Protein AF-A0A818K3Q4-F1 (afdb_monomer_lite)

Foldseek 3Di:
DDPLVVVLVVLLVPLVVVLVVVCVPPLVDDLVVSLVVLVVSLVVSLVVLVVSCVVCVVPDPVCDPVNSVVSNVVSVVSSVVSSVVSVVSNVVVVVVVVVVVVVVVVVVVVVVVVVVVLVVVCVQDAPVQVCCVVVPDDDPDPPDWDKDKAAKKKKKKKFKADPDPVLVVVLVVLVVVVVVCCVPDPLNSQWDWDDDPDSRMIMIMGHPVPHLVRNVSVVVSVLVSLVVCVVSPIWMEMEIDIGMWMWTFPDVPPRTDIDIDDPVVVVRVVVRVVTDTQWYKYWPVNCVSPVVWFDKDWQAWEADDPGPDDHIITMIITQGTPPDHGSGDDDPDDDHDHDDDDDDPPPPVVVVVVVPD

Sequence (357 aa):
QSLFHRQYHEYLVLTPIYPLYFCTLFRQCSWLIKTFFIIICSILQLYILEYIWLTTNTYFSSINSLHHYTTSTLIIFHNFLLIILSYIHEWLEKIDFIWFKQIDNERLIIIRQRNQLIKQTSFILPLRVINYYLNGNSNLSLTQHYHYKYDQMGLLYIRFNLIHNKDEYSLINFINNIEYLLKNSDKYNNIVMHKKSTIKEIIFSIDLSNSLKSIQELIEFLFQIDEHIKSLQVNLTACLHIGCINEILIHFEKYPKIDMWSEHISFIQLLMSKIQINHCLVTSSVYHLLNDLYLFRIAGSIINTPMNIENNTNIYFLLGRLIGDNIFQVRKYFCLFKINFHNEYNSLILYSCLCLN

Radius of gyration: 41.83 Å; chains: 1; bounding box: 71×48×120 Å

Secondary structure (DSSP, 8-state):
--HHHHHHHHHHHHTTHHHHHHHHH-TTS-HHHHHHHHHHHHHHHHHHHHHHHHHHTTT-TTS-HHHHHHHHHHHHHHHHHHHHHHHHHHHHHHHHHHHHHHHHHHHHHHHHHHHHHHHHHHTTS-HHHHHHHHS--S---TTS--EEEEEEEEEEEEEEEESSGGGHHHHHHHHHHHHHHHHH-TTTTTPEEEE-SSTTEEEEEEE-TT-THHHHHHHHHHHHHHHHHHTTTEEEEEEEEEEEEEEEEE-TTT--EEEEE-HHHHHHHHHHTTPPTT-EEEEHHHHHHHTTTEEEEEEEEEE--SSSS-SSEEEEEEEEESSS-BSS---S----EEEE-SS--TTHHHHHHTT--

pLDDT: mean 77.15, std 16.3, range [25.84, 97.06]

Structure (mmCIF, N/CA/C/O backbone):
data_AF-A0A818K3Q4-F1
#
_entry.id   AF-A0A818K3Q4-F1
#
loop_
_atom_site.group_PDB
_atom_site.id
_atom_site.type_symbol
_atom_site.label_atom_id
_atom_site.label_alt_id
_atom_site.label_comp_id
_atom_site.label_asym_id
_atom_site.label_entity_id
_atom_site.label_seq_id
_atom_site.pdbx_PDB_ins_code
_atom_site.Cartn_x
_atom_site.Cartn_y
_atom_site.Cartn_z
_atom_site.occupancy
_atom_site.B_iso_or_equiv
_atom_site.auth_seq_id
_atom_site.auth_comp_id
_atom_site.auth_asym_id
_atom_site.auth_atom_id
_atom_site.pdbx_PDB_model_num
ATOM 1 N N . GLN A 1 1 ? 19.424 1.134 -82.826 1.00 51.06 1 GLN A N 1
ATOM 2 C CA . GLN A 1 1 ? 20.043 1.578 -81.559 1.00 51.06 1 GLN A CA 1
ATOM 3 C C . GLN A 1 1 ? 20.831 0.402 -81.013 1.00 51.06 1 GLN A C 1
ATOM 5 O O . GLN A 1 1 ? 20.244 -0.629 -80.718 1.00 51.06 1 GLN A O 1
ATOM 10 N N . SER A 1 2 ? 22.156 0.490 -81.051 1.00 46.97 2 SER A N 1
ATOM 11 C CA . SER A 1 2 ? 23.077 -0.618 -80.774 1.00 46.97 2 SER A CA 1
ATOM 12 C C . SER A 1 2 ? 23.020 -1.048 -79.306 1.00 46.97 2 SER A C 1
ATOM 14 O O . SER A 1 2 ? 22.917 -0.210 -78.411 1.00 46.97 2 SER A O 1
ATOM 16 N N . LEU A 1 3 ? 23.118 -2.361 -79.077 1.00 55.06 3 LEU A N 1
ATOM 17 C CA . LEU A 1 3 ? 23.088 -3.035 -77.769 1.00 55.06 3 LEU A CA 1
ATOM 18 C C . LEU A 1 3 ? 23.996 -2.357 -76.717 1.00 55.06 3 LEU A C 1
ATOM 20 O O . LEU A 1 3 ? 23.616 -2.228 -75.557 1.00 55.06 3 LEU A O 1
ATOM 24 N N . PHE A 1 4 ? 25.137 -1.822 -77.158 1.00 53.56 4 PHE A N 1
ATOM 25 C CA . PHE A 1 4 ? 26.112 -1.094 -76.340 1.00 53.56 4 PHE A CA 1
ATOM 26 C C . PHE A 1 4 ? 25.598 0.230 -75.742 1.00 53.56 4 PHE A C 1
ATOM 28 O O . PHE A 1 4 ? 25.956 0.572 -74.618 1.00 53.56 4 PHE A O 1
ATOM 35 N N . HIS A 1 5 ? 24.718 0.961 -76.435 1.00 55.56 5 HIS A N 1
ATOM 36 C CA . HIS A 1 5 ? 24.176 2.230 -75.925 1.00 55.56 5 HIS A CA 1
ATOM 37 C C . HIS A 1 5 ? 23.159 2.000 -74.794 1.00 55.56 5 HIS A C 1
ATOM 39 O O . HIS A 1 5 ? 23.023 2.829 -73.894 1.00 55.56 5 HIS A O 1
ATOM 45 N N . ARG A 1 6 ? 22.458 0.857 -74.825 1.00 58.50 6 ARG A N 1
ATOM 46 C CA . ARG A 1 6 ? 21.518 0.441 -73.776 1.00 58.50 6 ARG A CA 1
ATOM 47 C C . ARG A 1 6 ? 22.268 0.001 -72.516 1.00 58.50 6 ARG A C 1
ATOM 49 O O . ARG A 1 6 ? 21.933 0.454 -71.427 1.00 58.50 6 ARG A O 1
ATOM 56 N N . GLN A 1 7 ? 23.347 -0.764 -72.692 1.00 64.25 7 GLN A N 1
ATOM 57 C CA . GLN A 1 7 ? 24.222 -1.205 -71.602 1.00 64.25 7 GLN A CA 1
ATOM 58 C C . GLN A 1 7 ? 24.861 -0.020 -70.860 1.00 64.25 7 GLN A C 1
ATOM 60 O O . GLN A 1 7 ? 24.834 0.003 -69.636 1.00 64.25 7 GLN A O 1
ATOM 65 N N . TYR A 1 8 ? 25.351 1.009 -71.565 1.00 64.44 8 TYR A N 1
ATOM 66 C CA . TYR A 1 8 ? 25.927 2.207 -70.931 1.00 64.44 8 TYR A CA 1
ATOM 67 C C . TYR A 1 8 ? 24.949 2.916 -69.974 1.00 64.44 8 TYR A C 1
ATOM 69 O O . TYR A 1 8 ? 25.306 3.254 -68.845 1.00 64.44 8 TYR A O 1
ATOM 77 N N . HIS A 1 9 ? 23.693 3.100 -70.394 1.00 65.69 9 HIS A N 1
ATOM 78 C CA . HIS A 1 9 ? 22.666 3.713 -69.547 1.00 65.69 9 HIS A CA 1
ATOM 79 C C . HIS A 1 9 ? 22.227 2.805 -68.393 1.00 65.69 9 HIS A C 1
ATOM 81 O O . HIS A 1 9 ? 22.029 3.295 -67.284 1.00 65.69 9 HIS A O 1
ATOM 87 N N . GLU A 1 10 ? 22.115 1.495 -68.622 1.00 66.38 10 GLU A N 1
ATOM 88 C CA . GLU A 1 10 ? 21.802 0.527 -67.565 1.00 66.38 10 GLU A CA 1
ATOM 89 C C . GLU A 1 10 ? 22.896 0.503 -66.486 1.00 66.38 10 GLU A C 1
ATOM 91 O O . GLU A 1 10 ? 22.574 0.524 -65.298 1.00 66.38 10 GLU A O 1
ATOM 96 N N . TYR A 1 11 ? 24.177 0.577 -66.864 1.00 66.12 11 TYR A N 1
ATOM 97 C CA . TYR A 1 11 ? 25.285 0.684 -65.909 1.00 66.12 11 TYR A CA 1
ATOM 98 C C . TYR A 1 11 ? 25.266 1.999 -65.126 1.00 66.12 11 TYR A C 1
ATOM 100 O O . TYR A 1 11 ? 25.450 1.974 -63.909 1.00 66.12 11 TYR A O 1
ATOM 108 N N . LEU A 1 12 ? 24.991 3.136 -65.773 1.00 63.72 12 LEU A N 1
ATOM 109 C CA . LEU A 1 12 ? 24.868 4.429 -65.084 1.00 63.72 12 LEU A CA 1
ATOM 110 C C . LEU A 1 12 ? 23.743 4.442 -64.038 1.00 63.72 12 LEU A C 1
ATOM 112 O O . LEU A 1 12 ? 23.879 5.103 -63.013 1.00 63.72 12 LEU A O 1
ATOM 116 N N . VAL A 1 13 ? 22.654 3.706 -64.275 1.00 66.75 13 VAL A N 1
ATOM 117 C CA . VAL A 1 13 ? 21.511 3.637 -63.352 1.00 66.75 13 VAL A CA 1
ATOM 118 C C . VAL A 1 13 ? 21.713 2.581 -62.260 1.00 66.75 13 VAL A C 1
ATOM 120 O O . VAL A 1 13 ? 21.402 2.847 -61.104 1.00 66.75 13 VAL A O 1
ATOM 123 N N . LEU A 1 14 ? 22.251 1.399 -62.581 1.00 68.31 14 LEU A N 1
ATOM 124 C CA . LEU A 1 14 ? 22.391 0.289 -61.625 1.00 68.31 14 LEU A CA 1
ATOM 125 C C . LEU A 1 14 ? 23.555 0.469 -60.645 1.00 68.31 14 LEU A C 1
ATOM 127 O O . LEU A 1 14 ? 23.454 0.067 -59.487 1.00 68.31 14 LEU A O 1
ATOM 131 N N . THR A 1 15 ? 24.657 1.079 -61.081 1.00 69.44 15 THR A N 1
ATOM 132 C CA . THR A 1 15 ? 25.858 1.241 -60.245 1.00 69.44 15 THR A CA 1
ATOM 133 C C . THR A 1 15 ? 25.657 2.093 -58.979 1.00 69.44 15 THR A C 1
ATOM 135 O O . THR A 1 15 ? 26.128 1.651 -57.932 1.00 69.44 15 THR A O 1
ATOM 138 N N . PRO A 1 16 ? 24.926 3.229 -58.977 1.00 69.88 16 PRO A N 1
ATOM 139 C CA . PRO A 1 16 ? 24.664 3.986 -57.746 1.00 69.88 16 PRO A CA 1
ATOM 140 C C . PRO A 1 16 ? 23.624 3.332 -56.817 1.00 69.88 16 PRO A C 1
ATOM 142 O O . PRO A 1 16 ? 23.563 3.671 -55.636 1.00 69.88 16 PRO A O 1
ATOM 145 N N . ILE A 1 17 ? 22.822 2.371 -57.295 1.00 76.06 17 ILE A N 1
ATOM 146 C CA . ILE A 1 17 ? 21.780 1.718 -56.479 1.00 76.06 17 ILE A CA 1
ATOM 147 C C . ILE A 1 17 ? 22.393 0.800 -55.413 1.00 76.06 17 ILE A C 1
ATOM 149 O O . ILE A 1 17 ? 21.885 0.738 -54.297 1.00 76.06 17 ILE A O 1
ATOM 153 N N . TYR A 1 18 ? 23.507 0.125 -55.707 1.00 75.50 18 TYR A N 1
ATOM 154 C CA . TYR A 1 18 ? 24.184 -0.760 -54.752 1.00 75.50 18 TYR A CA 1
ATOM 155 C C . TYR A 1 18 ? 24.717 -0.053 -53.488 1.00 75.50 18 TYR A C 1
ATOM 157 O O . TYR A 1 18 ? 24.397 -0.518 -52.387 1.00 75.50 18 TYR A O 1
ATOM 165 N N . PRO A 1 19 ? 25.477 1.061 -53.572 1.00 74.31 19 PRO A N 1
ATOM 166 C CA . PRO A 1 19 ? 25.921 1.785 -52.379 1.00 74.31 19 PRO A CA 1
ATOM 167 C C . PRO A 1 19 ? 24.747 2.408 -51.612 1.00 74.31 19 PRO A C 1
ATOM 169 O O . PRO A 1 19 ? 24.756 2.393 -50.381 1.00 74.31 19 PRO A O 1
ATOM 172 N N . LEU A 1 20 ? 23.704 2.874 -52.309 1.00 77.81 20 LEU A N 1
ATOM 173 C CA . LEU A 1 20 ? 22.458 3.329 -51.683 1.00 77.81 20 LEU A CA 1
ATOM 174 C C . LEU A 1 20 ? 21.786 2.205 -50.883 1.00 77.81 20 LEU A C 1
ATOM 176 O O . LEU A 1 20 ? 21.478 2.381 -49.704 1.00 77.81 20 LEU A O 1
ATOM 180 N N . TYR A 1 21 ? 21.611 1.033 -51.494 1.00 81.31 21 TYR A N 1
ATOM 181 C CA . TYR A 1 21 ? 20.978 -0.123 -50.866 1.00 81.31 21 TYR A CA 1
ATOM 182 C C . TYR A 1 21 ? 21.739 -0.566 -49.611 1.00 81.31 21 TYR A C 1
ATOM 184 O O . TYR A 1 21 ? 21.142 -0.721 -48.544 1.00 81.31 21 TYR A O 1
ATOM 192 N N . PHE A 1 22 ? 23.070 -0.651 -49.698 1.00 79.44 22 PHE A N 1
ATOM 193 C CA . PHE A 1 22 ? 23.925 -0.964 -48.554 1.00 79.44 22 PHE A CA 1
ATOM 194 C C . PHE A 1 22 ? 23.768 0.053 -47.412 1.00 79.44 22 PHE A C 1
ATOM 196 O O . PHE A 1 22 ? 23.578 -0.336 -46.259 1.00 79.44 22 PHE A O 1
ATOM 203 N N . CYS A 1 23 ? 23.768 1.354 -47.723 1.00 76.81 23 CYS A N 1
ATOM 204 C CA . CYS A 1 23 ? 23.592 2.406 -46.720 1.00 76.81 23 CYS A CA 1
ATOM 205 C C . CYS A 1 23 ? 22.206 2.374 -46.057 1.00 76.81 23 CYS A C 1
ATOM 207 O O . CYS A 1 23 ? 22.093 2.692 -44.873 1.00 76.81 23 CYS A O 1
ATOM 209 N N . THR A 1 24 ? 21.162 1.983 -46.795 1.00 76.19 24 THR A N 1
ATOM 210 C CA . THR A 1 24 ? 19.793 1.903 -46.259 1.00 76.19 24 THR A CA 1
ATOM 211 C C . THR A 1 24 ? 19.538 0.676 -45.392 1.00 76.19 24 THR A C 1
ATOM 213 O O . THR A 1 24 ? 18.817 0.798 -44.404 1.00 76.19 24 THR A O 1
ATOM 216 N N . LEU A 1 25 ? 20.115 -0.482 -45.728 1.00 79.38 25 LEU A N 1
ATOM 217 C CA . LEU A 1 25 ? 19.928 -1.713 -44.959 1.00 79.38 25 LEU A CA 1
ATOM 218 C C . LEU A 1 25 ? 20.779 -1.738 -43.690 1.00 79.38 25 LEU A C 1
ATOM 220 O O . LEU A 1 25 ? 20.298 -2.108 -42.623 1.00 79.38 25 LEU A O 1
ATOM 224 N N . PHE A 1 26 ? 22.040 -1.315 -43.783 1.00 80.44 26 PHE A N 1
ATOM 225 C CA . PHE A 1 26 ? 22.993 -1.411 -42.679 1.00 80.44 26 PHE A CA 1
ATOM 226 C C . PHE A 1 26 ? 23.077 -0.117 -41.874 1.00 80.44 26 PHE A C 1
ATOM 228 O O . PHE A 1 26 ? 24.165 0.388 -41.600 1.00 80.44 26 PHE A O 1
ATOM 235 N N . ARG A 1 27 ? 21.931 0.437 -41.466 1.00 71.62 27 ARG A N 1
ATOM 236 C CA . ARG A 1 27 ? 21.879 1.700 -40.704 1.00 71.62 27 ARG A CA 1
ATOM 237 C C . ARG A 1 27 ? 22.739 1.677 -39.440 1.00 71.62 27 ARG A C 1
ATOM 239 O O . ARG A 1 27 ? 23.516 2.599 -39.235 1.00 71.62 27 ARG A O 1
ATOM 246 N N . GLN A 1 28 ? 22.760 0.547 -38.743 1.00 76.06 28 GLN A N 1
ATOM 247 C CA . GLN A 1 28 ? 23.493 0.360 -37.489 1.00 76.06 28 GLN A CA 1
ATOM 248 C C . GLN A 1 28 ? 25.015 0.167 -37.647 1.00 76.06 28 GLN A C 1
ATOM 250 O O . GLN A 1 28 ? 25.740 0.155 -36.653 1.00 76.06 28 GLN A O 1
ATOM 255 N N . CYS A 1 29 ? 25.534 -0.014 -38.867 1.00 81.19 29 CYS A N 1
ATOM 256 C CA . CYS A 1 29 ? 26.978 -0.124 -39.074 1.00 81.19 29 CYS A CA 1
ATOM 257 C C . CYS A 1 29 ? 27.664 1.238 -38.912 1.00 81.19 29 CYS A C 1
ATOM 259 O O . CYS A 1 29 ? 27.126 2.267 -39.333 1.00 81.19 29 CYS A O 1
ATOM 261 N N . SER A 1 30 ? 28.890 1.226 -38.378 1.00 87.50 30 SER A N 1
ATOM 262 C CA . SER A 1 30 ? 29.698 2.441 -38.257 1.00 87.50 30 SER A CA 1
ATOM 263 C C . SER A 1 30 ? 29.898 3.100 -39.619 1.00 87.50 30 SER A C 1
ATOM 265 O O . SER A 1 30 ? 30.192 2.435 -40.617 1.00 87.50 30 SER A O 1
ATOM 267 N N . TRP A 1 31 ? 29.785 4.422 -39.642 1.00 86.69 31 TRP A N 1
ATOM 268 C CA . TRP A 1 31 ? 30.075 5.279 -40.777 1.00 86.69 31 TRP A CA 1
ATOM 269 C C . TRP A 1 31 ? 31.443 4.979 -41.369 1.00 86.69 31 TRP A C 1
ATOM 271 O O . TRP A 1 31 ? 31.528 4.892 -42.581 1.00 86.69 31 TRP A O 1
ATOM 281 N N . LEU A 1 32 ? 32.479 4.708 -40.564 1.00 87.94 32 LEU A N 1
ATOM 282 C CA . LEU A 1 32 ? 33.810 4.370 -41.088 1.00 87.94 32 LEU A CA 1
ATOM 283 C C . LEU A 1 32 ? 33.776 3.151 -42.020 1.00 87.94 32 LEU A C 1
ATOM 285 O O . LEU A 1 32 ? 34.371 3.159 -43.090 1.00 87.94 32 LEU A O 1
ATOM 289 N N . ILE A 1 33 ? 33.037 2.105 -41.651 1.00 88.19 33 ILE A N 1
ATOM 290 C CA . ILE A 1 33 ? 32.904 0.906 -42.489 1.00 88.19 33 ILE A CA 1
ATOM 291 C C . ILE A 1 33 ? 32.113 1.244 -43.759 1.00 88.19 33 ILE A C 1
ATOM 293 O O . ILE A 1 33 ? 32.478 0.816 -44.855 1.00 88.19 33 ILE A O 1
ATOM 297 N N . LYS A 1 34 ? 31.057 2.058 -43.628 1.00 87.50 34 LYS A N 1
ATOM 298 C CA . LYS A 1 34 ? 30.261 2.525 -44.770 1.00 87.50 34 LYS A CA 1
ATOM 299 C C . LYS A 1 34 ? 31.075 3.398 -45.717 1.00 87.50 34 LYS A C 1
ATOM 301 O O . LYS A 1 34 ? 30.958 3.219 -46.921 1.00 87.50 34 LYS A O 1
ATOM 306 N N . THR A 1 35 ? 31.917 4.300 -45.218 1.00 88.00 35 THR A N 1
ATOM 307 C CA . THR A 1 35 ? 32.755 5.156 -46.062 1.00 88.00 35 THR A CA 1
ATOM 308 C C . THR A 1 35 ? 33.790 4.345 -46.804 1.00 88.00 35 THR A C 1
ATOM 310 O O . THR A 1 35 ? 33.909 4.528 -48.010 1.00 88.00 35 THR A O 1
ATOM 313 N N . PHE A 1 36 ? 34.473 3.402 -46.145 1.00 89.44 36 PHE A N 1
ATOM 314 C CA . PHE A 1 36 ? 35.388 2.494 -46.835 1.00 89.44 36 PHE A CA 1
ATOM 315 C C . PHE A 1 36 ? 34.674 1.727 -47.953 1.00 89.44 36 PHE A C 1
ATOM 317 O O . PHE A 1 36 ? 35.178 1.672 -49.072 1.00 89.44 36 PHE A O 1
ATOM 324 N N . PHE A 1 37 ? 33.472 1.209 -47.694 1.00 88.06 37 PHE A N 1
ATOM 325 C CA . PHE A 1 37 ? 32.682 0.517 -48.710 1.00 88.06 37 PHE A CA 1
ATOM 326 C C . PHE A 1 37 ? 32.252 1.435 -49.868 1.00 88.06 37 PHE A C 1
ATOM 328 O O . PHE A 1 37 ? 32.414 1.064 -51.031 1.00 88.06 37 PHE A O 1
ATOM 335 N N . ILE A 1 38 ? 31.755 2.642 -49.574 1.00 87.81 38 ILE A N 1
ATOM 336 C CA . ILE A 1 38 ? 31.358 3.636 -50.586 1.00 87.81 38 ILE A CA 1
ATOM 337 C C . ILE A 1 38 ? 32.567 4.051 -51.433 1.00 87.81 38 ILE A C 1
ATOM 339 O O . ILE A 1 38 ? 32.435 4.172 -52.645 1.00 87.81 38 ILE A O 1
ATOM 343 N N . ILE A 1 39 ? 33.745 4.229 -50.825 1.00 87.75 39 ILE A N 1
ATOM 344 C CA . ILE A 1 39 ? 34.987 4.575 -51.529 1.00 87.75 39 ILE A CA 1
ATOM 345 C C . ILE A 1 39 ? 35.427 3.431 -52.450 1.00 87.75 39 ILE A C 1
ATOM 347 O O . ILE A 1 39 ? 35.776 3.671 -53.600 1.00 87.75 39 ILE A O 1
ATOM 351 N N . ILE A 1 40 ? 35.374 2.177 -51.993 1.00 88.88 40 ILE A N 1
ATOM 352 C CA . ILE A 1 40 ? 35.696 1.021 -52.846 1.00 88.88 40 ILE A CA 1
ATOM 353 C C . ILE A 1 40 ? 34.718 0.941 -54.028 1.00 88.88 40 ILE A C 1
ATOM 355 O O . ILE A 1 40 ? 35.141 0.765 -55.171 1.00 88.88 40 ILE A O 1
ATOM 359 N N . CYS A 1 41 ? 33.419 1.122 -53.773 1.00 85.38 41 CYS A N 1
ATOM 360 C CA . CYS A 1 41 ? 32.398 1.120 -54.819 1.00 85.38 41 CYS A CA 1
ATOM 361 C C . CYS A 1 41 ? 32.576 2.281 -55.804 1.00 85.38 41 CYS A C 1
ATOM 363 O O . CYS A 1 41 ? 32.417 2.077 -57.005 1.00 85.38 41 CYS A O 1
ATOM 365 N N . SER A 1 42 ? 32.931 3.477 -55.327 1.00 85.12 42 SER A N 1
ATOM 366 C CA . SER A 1 42 ? 33.132 4.650 -56.181 1.00 85.12 42 SER A CA 1
ATOM 367 C C . SER A 1 42 ? 34.364 4.500 -57.068 1.00 85.12 42 SER A C 1
ATOM 369 O O . SER A 1 42 ? 34.295 4.809 -58.255 1.00 85.12 42 SER A O 1
ATOM 371 N N . ILE A 1 43 ? 35.458 3.950 -56.533 1.00 86.81 43 ILE A N 1
ATOM 372 C CA . ILE A 1 43 ? 36.666 3.628 -57.299 1.00 86.81 43 ILE A CA 1
ATOM 373 C C . ILE A 1 43 ? 36.337 2.609 -58.397 1.00 86.81 43 ILE A C 1
ATOM 375 O O . ILE A 1 43 ? 36.661 2.836 -59.560 1.00 86.81 43 ILE A O 1
ATOM 379 N N . LEU A 1 44 ? 35.637 1.519 -58.060 1.00 86.31 44 LEU A N 1
ATOM 380 C CA . LEU A 1 44 ? 35.204 0.521 -59.045 1.00 86.31 44 LEU A CA 1
ATOM 381 C C . LEU A 1 44 ? 34.280 1.127 -60.110 1.00 86.31 44 LEU A C 1
ATOM 383 O O . LEU A 1 44 ? 34.449 0.852 -61.295 1.00 86.31 44 LEU A O 1
ATOM 387 N N . GLN A 1 45 ? 33.331 1.974 -59.708 1.00 83.94 45 GLN A N 1
ATOM 388 C CA . GLN A 1 45 ? 32.400 2.638 -60.619 1.00 83.94 45 GLN A CA 1
ATOM 389 C C . GLN A 1 45 ? 33.126 3.572 -61.595 1.00 83.94 45 GLN A C 1
ATOM 391 O O . GLN A 1 45 ? 32.810 3.562 -62.783 1.00 83.94 45 GLN A O 1
ATOM 396 N N . LEU A 1 46 ? 34.114 4.337 -61.122 1.00 84.06 46 LEU A N 1
ATOM 397 C CA . LEU A 1 46 ? 34.932 5.209 -61.966 1.00 84.06 46 LEU A CA 1
ATOM 398 C C . LEU A 1 46 ? 35.814 4.403 -62.932 1.00 84.06 46 LEU A C 1
ATOM 400 O O . LEU A 1 46 ? 35.847 4.733 -64.115 1.00 84.06 46 LEU A O 1
ATOM 404 N N . TYR A 1 47 ? 36.448 3.314 -62.479 1.00 84.31 47 TYR A N 1
ATOM 405 C CA . TYR A 1 47 ? 37.238 2.439 -63.356 1.00 84.31 47 TYR A CA 1
ATOM 406 C C . TYR A 1 47 ? 36.392 1.774 -64.446 1.00 84.31 47 TYR A C 1
ATOM 408 O O . TYR A 1 47 ? 36.810 1.701 -65.601 1.00 84.31 47 TYR A O 1
ATOM 416 N N . ILE A 1 48 ? 35.192 1.297 -64.100 1.00 81.69 48 ILE A N 1
ATOM 417 C CA . ILE A 1 48 ? 34.269 0.698 -65.070 1.00 81.69 48 ILE A CA 1
ATOM 418 C C . ILE A 1 48 ? 33.783 1.757 -66.067 1.00 81.69 48 ILE A C 1
ATOM 420 O O . ILE A 1 48 ? 33.739 1.482 -67.264 1.00 81.69 48 ILE A O 1
ATOM 424 N N . LEU A 1 49 ? 33.457 2.970 -65.603 1.00 82.00 49 LEU A N 1
ATOM 425 C CA . LEU A 1 49 ? 33.063 4.083 -66.471 1.00 82.00 49 LEU A CA 1
ATOM 426 C C . LEU A 1 49 ? 34.177 4.432 -67.471 1.00 82.00 49 LEU A C 1
ATOM 428 O O . LEU A 1 49 ? 33.903 4.543 -68.664 1.00 82.00 49 LEU A O 1
ATOM 432 N N . GLU A 1 50 ? 35.423 4.539 -67.006 1.00 81.62 50 GLU A N 1
ATOM 433 C CA . GLU A 1 50 ? 36.582 4.841 -67.851 1.00 81.62 50 GLU A CA 1
ATOM 434 C C . GLU A 1 50 ? 36.857 3.718 -68.863 1.00 81.62 50 GLU A C 1
ATOM 436 O O . GLU A 1 50 ? 37.072 3.985 -70.046 1.00 81.62 50 GLU A O 1
ATOM 441 N N . TYR A 1 51 ? 36.756 2.453 -68.443 1.00 80.56 51 TYR A N 1
ATOM 442 C CA . TYR A 1 51 ? 36.878 1.300 -69.339 1.00 80.56 51 TYR A CA 1
ATOM 443 C C . TYR A 1 51 ? 35.797 1.292 -70.431 1.00 80.56 51 TYR A C 1
ATOM 445 O O . TYR A 1 51 ? 36.089 1.085 -71.615 1.00 80.56 51 TYR A O 1
ATOM 453 N N . ILE A 1 52 ? 34.538 1.545 -70.061 1.00 76.00 52 ILE A N 1
ATOM 454 C CA . ILE A 1 52 ? 33.441 1.606 -71.031 1.00 76.00 52 ILE A CA 1
ATOM 455 C C . ILE A 1 52 ? 33.633 2.807 -71.962 1.00 76.00 52 ILE A C 1
ATOM 457 O O . ILE A 1 52 ? 33.421 2.689 -73.166 1.00 76.00 52 ILE A O 1
ATOM 461 N N . TRP A 1 53 ? 34.090 3.949 -71.452 1.00 75.00 53 TRP A N 1
ATOM 462 C CA . TRP A 1 53 ? 34.381 5.108 -72.289 1.00 75.00 53 TRP A CA 1
ATOM 463 C C . TRP A 1 53 ? 35.478 4.804 -73.313 1.00 75.00 53 TRP A C 1
ATOM 465 O O . TRP A 1 53 ? 35.257 4.999 -74.506 1.00 75.00 53 TRP A O 1
ATOM 475 N N . LEU A 1 54 ? 36.608 4.228 -72.894 1.00 74.94 54 LEU A N 1
ATOM 476 C CA . LEU A 1 54 ? 37.708 3.857 -73.794 1.00 74.94 54 LEU A CA 1
ATOM 477 C C . LEU A 1 54 ? 37.274 2.880 -74.895 1.00 74.94 54 LEU A C 1
ATOM 479 O O . LEU A 1 54 ? 37.743 2.976 -76.028 1.00 74.94 54 LEU A O 1
ATOM 483 N N . THR A 1 55 ? 36.365 1.957 -74.578 1.00 73.31 55 THR A N 1
ATOM 484 C CA . THR A 1 55 ? 35.865 0.960 -75.536 1.00 73.31 55 THR A CA 1
ATOM 485 C C . THR A 1 55 ? 34.752 1.485 -76.445 1.00 73.31 55 THR A C 1
ATOM 487 O O . THR A 1 55 ? 34.590 0.962 -77.543 1.00 73.31 55 THR A O 1
ATOM 490 N N . THR A 1 56 ? 33.997 2.510 -76.032 1.00 69.19 56 THR A N 1
ATOM 491 C CA . THR A 1 56 ? 32.833 3.033 -76.779 1.00 69.19 56 THR A CA 1
ATOM 492 C C . THR A 1 56 ? 33.095 4.347 -77.520 1.00 69.19 56 THR A C 1
ATOM 494 O O . THR A 1 56 ? 32.401 4.622 -78.501 1.00 69.19 56 THR A O 1
ATOM 497 N N . ASN A 1 57 ? 34.112 5.122 -77.124 1.00 64.56 57 ASN A N 1
ATOM 498 C CA . ASN A 1 57 ? 34.490 6.407 -77.734 1.00 64.56 57 ASN A CA 1
ATOM 499 C C . ASN A 1 57 ? 34.848 6.276 -79.229 1.00 64.56 57 ASN A C 1
ATOM 501 O O . ASN A 1 57 ? 34.641 7.193 -80.015 1.00 64.56 57 ASN A O 1
ATOM 505 N N . THR A 1 58 ? 35.322 5.106 -79.661 1.00 61.47 58 THR A N 1
ATOM 506 C CA . THR A 1 58 ? 35.617 4.816 -81.074 1.00 61.47 58 THR A CA 1
ATOM 507 C C . THR A 1 58 ? 34.374 4.508 -81.915 1.00 61.47 58 THR A C 1
ATOM 509 O O . THR A 1 58 ? 34.429 4.628 -83.137 1.00 61.47 58 THR A O 1
ATOM 512 N N . TYR A 1 59 ? 33.253 4.128 -81.291 1.00 56.16 59 TYR A N 1
ATOM 513 C CA . TYR A 1 59 ? 32.058 3.625 -81.981 1.00 56.16 59 TYR A CA 1
ATOM 514 C C . TYR A 1 59 ? 30.841 4.559 -81.901 1.00 56.16 59 TYR A C 1
ATOM 516 O O . TYR A 1 59 ? 29.906 4.391 -82.684 1.00 56.16 59 TYR A O 1
ATOM 524 N N . PHE A 1 60 ? 30.830 5.545 -80.997 1.00 59.34 60 PHE A N 1
ATOM 525 C CA . PHE A 1 60 ? 29.704 6.469 -80.827 1.00 59.34 60 PHE A CA 1
ATOM 526 C C . PHE A 1 60 ? 30.143 7.930 -80.742 1.00 59.34 60 PHE A C 1
ATOM 528 O O . PHE A 1 60 ? 30.624 8.393 -79.713 1.00 59.34 60 PHE A O 1
ATOM 535 N N . SER A 1 61 ? 29.846 8.700 -81.790 1.00 58.34 61 SER A N 1
ATOM 536 C CA . SER A 1 61 ? 30.080 10.150 -81.835 1.00 58.34 61 SER A CA 1
ATOM 537 C C . SER A 1 61 ? 29.135 10.973 -80.945 1.00 58.34 61 SER A C 1
ATOM 539 O O . SER A 1 61 ? 29.270 12.190 -80.879 1.00 58.34 61 SER A O 1
ATOM 541 N N . SER A 1 62 ? 28.141 10.347 -80.303 1.00 62.34 62 SER A N 1
ATOM 542 C CA . SER A 1 62 ? 27.183 11.014 -79.408 1.00 62.34 62 SER A CA 1
ATOM 543 C C . SER A 1 62 ? 27.707 11.189 -77.978 1.00 62.34 62 SER A C 1
ATOM 545 O O . SER A 1 62 ? 27.218 12.055 -77.254 1.00 62.34 62 SER A O 1
ATOM 547 N N . ILE A 1 63 ? 28.701 10.400 -77.556 1.00 65.88 63 ILE A N 1
ATOM 548 C CA . ILE A 1 63 ? 29.283 10.466 -76.209 1.00 65.88 63 ILE A CA 1
ATOM 549 C C . ILE A 1 63 ? 30.527 11.356 -76.263 1.00 65.88 63 ILE A C 1
ATOM 551 O O . ILE A 1 63 ? 31.659 10.890 -76.349 1.00 65.88 63 ILE A O 1
ATOM 555 N N . ASN A 1 64 ? 30.308 12.670 -76.220 1.00 68.56 64 ASN A N 1
ATOM 556 C CA . ASN A 1 64 ? 31.405 13.636 -76.157 1.00 68.56 64 ASN A CA 1
ATOM 557 C C . ASN A 1 64 ? 32.160 13.554 -74.820 1.00 68.56 64 ASN A C 1
ATOM 559 O O . ASN A 1 64 ? 31.588 13.220 -73.780 1.00 68.56 64 ASN A O 1
ATOM 563 N N . SER A 1 65 ? 33.431 13.966 -74.827 1.00 73.56 65 SER A N 1
ATOM 564 C CA . SER A 1 65 ? 34.276 14.078 -73.625 1.00 73.56 65 SER A CA 1
ATOM 565 C C . SER A 1 65 ? 33.595 14.857 -72.491 1.00 73.56 65 SER A C 1
ATOM 567 O O . SER A 1 65 ? 33.691 14.478 -71.327 1.00 73.56 65 SER A O 1
ATOM 569 N N . LEU A 1 66 ? 32.817 15.890 -72.826 1.00 79.25 66 LEU A N 1
ATOM 570 C CA . LEU A 1 66 ? 32.033 16.674 -71.870 1.00 79.25 66 LEU A CA 1
ATOM 571 C C . LEU A 1 66 ? 30.968 15.841 -71.128 1.00 79.25 66 LEU A C 1
ATOM 573 O O . LEU A 1 66 ? 30.768 16.035 -69.929 1.00 79.25 66 LEU A O 1
ATOM 577 N N . HIS A 1 67 ? 30.322 14.875 -71.788 1.00 76.50 67 HIS A N 1
ATOM 578 C CA . HIS A 1 67 ? 29.378 13.962 -71.131 1.00 76.50 67 HIS A CA 1
ATOM 579 C C . HIS A 1 67 ? 30.091 13.008 -70.169 1.00 76.50 67 HIS A C 1
ATOM 581 O O . HIS A 1 67 ? 29.621 12.799 -69.055 1.00 76.50 67 HIS A O 1
ATOM 587 N N . HIS A 1 68 ? 31.265 12.500 -70.544 1.00 78.69 68 HIS A N 1
ATOM 588 C CA . HIS A 1 68 ? 32.075 11.666 -69.657 1.00 78.69 68 HIS A CA 1
ATOM 589 C C . HIS A 1 68 ? 32.486 12.428 -68.382 1.00 78.69 68 HIS A C 1
ATOM 591 O O . HIS A 1 68 ? 32.206 11.974 -67.273 1.00 78.69 68 HIS A O 1
ATOM 597 N N . TYR A 1 69 ? 33.042 13.638 -68.518 1.00 81.38 69 TYR A N 1
ATOM 598 C CA . TYR A 1 69 ? 33.468 14.447 -67.366 1.00 81.38 69 TYR A CA 1
ATOM 599 C C . TYR A 1 69 ? 32.308 14.941 -66.483 1.00 81.38 69 TYR A C 1
ATOM 601 O O . TYR A 1 69 ? 32.447 15.048 -65.264 1.00 81.38 69 TYR A O 1
ATOM 609 N N . THR A 1 70 ? 31.134 15.216 -67.056 1.00 82.94 70 THR A N 1
ATOM 610 C CA . THR A 1 70 ? 29.948 15.571 -66.253 1.00 82.94 70 THR A CA 1
ATOM 611 C C . THR A 1 70 ? 29.403 14.362 -65.493 1.00 82.94 70 THR A C 1
ATOM 613 O O . THR A 1 70 ? 29.063 14.478 -64.319 1.00 82.94 70 THR A O 1
ATOM 616 N N . THR A 1 71 ? 29.386 13.172 -66.102 1.00 80.12 71 THR A N 1
ATOM 617 C CA . THR A 1 71 ? 28.961 11.946 -65.403 1.00 80.12 71 THR A CA 1
ATOM 618 C C . THR A 1 71 ? 29.923 11.551 -64.281 1.00 80.12 71 THR A C 1
ATOM 620 O O . THR A 1 71 ? 29.468 11.212 -63.189 1.00 80.12 71 THR A O 1
ATOM 623 N N . SER A 1 72 ? 31.239 11.673 -64.486 1.00 81.25 72 SER A N 1
ATOM 624 C CA . SER A 1 72 ? 32.227 11.364 -63.447 1.00 81.25 72 SER A CA 1
ATOM 625 C C . SER A 1 72 ? 32.163 12.342 -62.270 1.00 81.25 72 SER A C 1
ATOM 627 O O . SER A 1 72 ? 32.199 11.913 -61.116 1.00 81.25 72 SER A O 1
ATOM 629 N N . THR A 1 73 ? 31.976 13.641 -62.526 1.00 85.00 73 THR A N 1
ATOM 630 C CA . THR A 1 73 ? 31.802 14.640 -61.454 1.00 85.00 73 THR A CA 1
ATOM 631 C C . THR A 1 73 ? 30.511 14.423 -60.661 1.00 85.00 73 THR A C 1
ATOM 633 O O . THR A 1 73 ? 30.533 14.516 -59.433 1.00 85.00 73 THR A O 1
ATOM 636 N N . LEU A 1 74 ? 29.409 14.044 -61.319 1.00 85.12 74 LEU A N 1
ATOM 637 C CA . LEU A 1 74 ? 28.156 13.684 -60.642 1.00 85.12 74 LEU A CA 1
ATOM 638 C C . LEU A 1 74 ? 28.297 12.433 -59.763 1.00 85.12 74 LEU A C 1
ATOM 640 O O . LEU A 1 74 ? 27.776 12.423 -58.649 1.00 85.12 74 LEU A O 1
ATOM 644 N N . ILE A 1 75 ? 29.029 11.407 -60.215 1.00 83.62 75 ILE A N 1
ATOM 645 C CA . ILE A 1 75 ? 29.314 10.202 -59.415 1.00 83.62 75 ILE A CA 1
ATOM 646 C C . ILE A 1 75 ? 30.111 10.561 -58.153 1.00 83.62 75 ILE A C 1
ATOM 648 O O . ILE A 1 75 ? 29.784 10.100 -57.057 1.00 83.62 75 ILE A O 1
ATOM 652 N N . ILE A 1 76 ? 31.134 11.411 -58.283 1.00 85.81 76 ILE A N 1
ATOM 653 C CA . ILE A 1 76 ? 31.938 11.872 -57.142 1.00 85.81 76 ILE A CA 1
ATOM 654 C C . ILE A 1 76 ? 31.061 12.648 -56.152 1.00 85.81 76 ILE A C 1
ATOM 656 O O . ILE A 1 76 ? 31.087 12.372 -54.951 1.00 85.81 76 ILE A O 1
ATOM 660 N N . PHE A 1 77 ? 30.239 13.575 -56.649 1.00 87.94 77 PHE A N 1
ATOM 661 C CA . PHE A 1 77 ? 29.356 14.384 -55.812 1.00 87.94 77 PHE A CA 1
ATOM 662 C C . PHE A 1 77 ? 28.285 13.544 -55.096 1.00 87.94 77 PHE A C 1
ATOM 664 O O . PHE A 1 77 ? 28.044 13.734 -53.904 1.00 87.94 77 PHE A O 1
ATOM 671 N N . HIS A 1 78 ? 27.687 12.568 -55.785 1.00 86.25 78 HIS A N 1
ATOM 672 C CA . HIS A 1 78 ? 26.712 11.649 -55.196 1.00 86.25 78 HIS A CA 1
ATOM 673 C C . HIS A 1 78 ? 27.314 10.834 -54.044 1.00 86.25 78 HIS A C 1
ATOM 675 O O . HIS A 1 78 ? 26.744 10.782 -52.954 1.00 86.25 78 HIS A O 1
ATOM 681 N N . ASN A 1 79 ? 28.497 10.250 -54.249 1.00 84.62 79 ASN A N 1
ATOM 682 C CA . ASN A 1 79 ? 29.175 9.469 -53.214 1.00 84.62 79 ASN A CA 1
ATOM 683 C C . ASN A 1 79 ? 29.603 10.337 -52.021 1.00 84.62 79 ASN A C 1
ATOM 685 O O . ASN A 1 79 ? 29.494 9.903 -50.875 1.00 84.62 79 ASN A O 1
ATOM 689 N N . PHE A 1 80 ? 30.017 11.584 -52.263 1.00 88.06 80 PHE A N 1
ATOM 690 C CA . PHE A 1 80 ? 30.311 12.537 -51.194 1.00 88.06 80 PHE A CA 1
ATOM 691 C C . PHE A 1 80 ? 29.071 12.857 -50.343 1.00 88.06 80 PHE A C 1
ATOM 693 O O . PHE A 1 80 ? 29.136 12.821 -49.113 1.00 88.06 80 PHE A O 1
ATOM 700 N N . LEU A 1 81 ? 27.916 13.084 -50.977 1.00 88.38 81 LEU A N 1
ATOM 701 C CA . LEU A 1 81 ? 26.649 13.275 -50.265 1.00 88.38 81 LEU A CA 1
ATOM 702 C C . LEU A 1 81 ? 26.252 12.042 -49.442 1.00 88.38 81 LEU A C 1
ATOM 704 O O . LEU A 1 81 ? 25.794 12.195 -48.310 1.00 88.38 81 LEU A O 1
ATOM 708 N N . LEU A 1 82 ? 26.465 10.828 -49.958 1.00 86.81 82 LEU A N 1
ATOM 709 C CA . LEU A 1 82 ? 26.199 9.591 -49.211 1.00 86.81 82 LEU A CA 1
ATOM 710 C C . LEU A 1 82 ? 27.089 9.445 -47.974 1.00 86.81 82 LEU A C 1
ATOM 712 O O . LEU A 1 82 ? 26.622 9.003 -46.921 1.00 86.81 82 LEU A O 1
ATOM 716 N N . ILE A 1 83 ? 28.355 9.850 -48.069 1.00 87.62 83 ILE A N 1
ATOM 717 C CA . ILE A 1 83 ? 29.283 9.865 -46.932 1.00 87.62 83 ILE A CA 1
ATOM 718 C C . ILE A 1 83 ? 28.801 10.843 -45.852 1.00 87.62 83 ILE A C 1
ATOM 720 O O . ILE A 1 83 ? 28.808 10.497 -44.671 1.00 87.62 83 ILE A O 1
ATOM 724 N N . ILE A 1 84 ? 28.339 12.037 -46.237 1.00 88.62 84 ILE A N 1
ATOM 725 C CA . ILE A 1 84 ? 27.788 13.018 -45.290 1.00 88.62 84 ILE A CA 1
ATOM 726 C C . ILE A 1 84 ? 26.497 12.494 -44.654 1.00 88.62 84 ILE A C 1
ATOM 728 O O . ILE A 1 84 ? 26.333 12.555 -43.437 1.00 88.62 84 ILE A O 1
ATOM 732 N N . LEU A 1 85 ? 25.584 11.951 -45.458 1.00 87.31 85 LEU A N 1
ATOM 733 C CA . LEU A 1 85 ? 24.299 11.457 -44.973 1.00 87.31 85 LEU A CA 1
ATOM 734 C C . LEU A 1 85 ? 24.470 10.281 -44.004 1.00 87.31 85 LEU A C 1
ATOM 736 O O . LEU A 1 85 ? 23.818 10.241 -42.964 1.00 87.31 85 LEU A O 1
ATOM 740 N N . SER A 1 86 ? 25.382 9.353 -44.303 1.00 86.12 86 SER A N 1
ATOM 741 C CA . SER A 1 86 ? 25.691 8.227 -43.414 1.00 86.12 86 SER A CA 1
ATOM 742 C C . SER A 1 86 ? 26.338 8.669 -42.098 1.00 86.12 86 SER A C 1
ATOM 744 O O . SER A 1 86 ? 26.011 8.094 -41.060 1.00 86.12 86 SER A O 1
ATOM 746 N N . TYR A 1 87 ? 27.178 9.711 -42.117 1.00 88.44 87 TYR A N 1
ATOM 747 C CA . TYR A 1 87 ? 27.721 10.327 -40.904 1.00 88.44 87 TYR A CA 1
ATOM 748 C C . TYR A 1 87 ? 26.611 10.923 -40.033 1.00 88.44 87 TYR A C 1
ATOM 750 O O . TYR A 1 87 ? 26.492 10.580 -38.858 1.00 88.44 87 TYR A O 1
ATOM 758 N N . ILE A 1 88 ? 25.772 11.790 -40.613 1.00 89.44 88 ILE A N 1
ATOM 759 C CA . ILE A 1 88 ? 24.684 12.459 -39.885 1.00 89.44 88 ILE A CA 1
ATOM 760 C C . ILE A 1 88 ? 23.730 11.420 -39.291 1.00 89.44 88 ILE A C 1
ATOM 762 O O . ILE A 1 88 ? 23.351 11.530 -38.128 1.00 89.44 88 ILE A O 1
ATOM 766 N N . HIS A 1 89 ? 23.373 10.394 -40.065 1.00 86.25 89 HIS A N 1
ATOM 767 C CA . HIS A 1 89 ? 22.429 9.376 -39.621 1.00 86.25 89 HIS A CA 1
ATOM 768 C C . HIS A 1 89 ? 22.957 8.546 -38.444 1.00 86.25 89 HIS A C 1
ATOM 770 O O . HIS A 1 89 ? 22.226 8.364 -37.476 1.00 86.25 89 HIS A O 1
ATOM 776 N N . GLU A 1 90 ? 24.222 8.107 -38.467 1.00 87.94 90 GLU A N 1
ATOM 777 C CA . GLU A 1 90 ? 24.803 7.375 -37.328 1.00 87.94 90 GLU A CA 1
ATOM 778 C C . GLU A 1 90 ? 24.828 8.236 -36.059 1.00 87.94 90 GLU A C 1
ATOM 780 O O . GLU A 1 90 ? 24.524 7.750 -34.969 1.00 87.94 90 GLU A O 1
ATOM 785 N N . TRP A 1 91 ? 25.192 9.515 -36.176 1.00 87.50 91 TRP A N 1
ATOM 786 C CA . TRP A 1 91 ? 25.210 10.409 -35.019 1.00 87.50 91 TRP A CA 1
ATOM 787 C C . TRP A 1 91 ? 23.816 10.663 -34.458 1.00 87.50 91 TRP A C 1
ATOM 789 O O . TRP A 1 91 ? 23.665 10.662 -33.238 1.00 87.50 91 TRP A O 1
ATOM 799 N N . LEU A 1 92 ? 22.805 10.816 -35.315 1.00 90.44 92 LEU A N 1
ATOM 800 C CA . LEU A 1 92 ? 21.413 10.915 -34.878 1.00 90.44 92 LEU A CA 1
ATOM 801 C C . LEU A 1 92 ? 20.972 9.646 -34.141 1.00 90.44 92 LEU A C 1
ATOM 803 O O . LEU A 1 92 ? 20.488 9.751 -33.021 1.00 90.44 92 LEU A O 1
ATOM 807 N N . GLU A 1 93 ? 21.237 8.455 -34.687 1.00 88.00 93 GLU A N 1
ATOM 808 C CA . GLU A 1 93 ? 20.889 7.189 -34.024 1.00 88.00 93 GLU A CA 1
ATOM 809 C C . GLU A 1 93 ? 21.608 7.013 -32.675 1.00 88.00 93 GLU A C 1
ATOM 811 O O . GLU A 1 93 ? 21.016 6.534 -31.705 1.00 88.00 93 GLU A O 1
ATOM 816 N N . LYS A 1 94 ? 22.879 7.425 -32.573 1.00 90.00 94 LYS A N 1
ATOM 817 C CA . LYS A 1 94 ? 23.623 7.409 -31.302 1.00 90.00 94 LYS A CA 1
ATOM 818 C C . LYS A 1 94 ? 23.027 8.365 -30.278 1.00 90.00 94 LYS A C 1
ATOM 820 O O . LYS A 1 94 ? 22.936 8.005 -29.105 1.00 90.00 94 LYS A O 1
ATOM 825 N N . ILE A 1 95 ? 22.654 9.570 -30.705 1.00 91.88 95 ILE A N 1
ATOM 826 C CA . ILE A 1 95 ? 22.001 10.554 -29.841 1.00 91.88 95 ILE A CA 1
ATOM 827 C C . ILE A 1 95 ? 20.660 9.987 -29.372 1.00 91.88 95 ILE A C 1
ATOM 829 O O . ILE A 1 95 ? 20.452 9.904 -28.165 1.00 91.88 95 ILE A O 1
ATOM 833 N N . ASP A 1 96 ? 19.817 9.496 -30.279 1.00 93.56 96 ASP A N 1
ATOM 834 C CA . ASP A 1 96 ? 18.526 8.886 -29.946 1.00 93.56 96 ASP A CA 1
ATOM 835 C C . ASP A 1 96 ? 18.687 7.743 -28.937 1.00 93.56 96 ASP A C 1
ATOM 837 O O . ASP A 1 96 ? 17.984 7.698 -27.928 1.00 93.56 96 ASP A O 1
ATOM 841 N N . PHE A 1 97 ? 19.666 6.856 -29.137 1.00 93.12 97 PHE A N 1
ATOM 842 C CA . PHE A 1 97 ? 19.955 5.775 -28.196 1.00 93.12 97 PHE A CA 1
ATOM 843 C C . PHE A 1 97 ? 20.326 6.287 -26.797 1.00 93.12 97 PHE A C 1
ATOM 845 O O . PHE A 1 97 ? 19.831 5.765 -25.794 1.00 93.12 97 PHE A O 1
ATOM 852 N N . ILE A 1 98 ? 21.192 7.303 -26.710 1.00 95.81 98 ILE A N 1
ATOM 853 C CA . ILE A 1 98 ? 21.579 7.910 -25.429 1.00 95.81 98 ILE A CA 1
ATOM 854 C C . ILE A 1 98 ? 20.355 8.530 -24.750 1.00 95.81 98 ILE A C 1
ATOM 856 O O . ILE A 1 98 ? 20.148 8.304 -23.557 1.00 95.81 98 ILE A O 1
ATOM 860 N N . TRP A 1 99 ? 19.524 9.249 -25.506 1.00 96.06 99 TRP A N 1
ATOM 861 C CA . TRP A 1 99 ? 18.302 9.876 -25.007 1.00 96.06 99 TRP A CA 1
ATOM 862 C C . TRP A 1 99 ? 17.298 8.850 -24.484 1.00 96.06 99 TRP A C 1
ATOM 864 O O . TRP A 1 99 ? 16.848 8.972 -23.346 1.00 96.06 99 TRP A O 1
ATOM 874 N N . PHE A 1 100 ? 16.992 7.800 -25.249 1.00 95.94 100 PHE A N 1
ATOM 875 C CA . PHE A 1 100 ? 16.094 6.733 -24.794 1.00 95.94 100 PHE A CA 1
ATOM 876 C C . PHE A 1 100 ? 16.616 6.056 -23.528 1.00 95.94 100 PHE A C 1
ATOM 878 O O . PHE A 1 100 ? 15.870 5.868 -22.567 1.00 95.94 100 PHE A O 1
ATOM 885 N N . LYS A 1 101 ? 17.920 5.770 -23.476 1.00 96.44 101 LYS A N 1
ATOM 886 C CA . LYS A 1 101 ? 18.542 5.180 -22.290 1.00 96.44 101 LYS A CA 1
ATOM 887 C C . LYS A 1 101 ? 18.466 6.106 -21.073 1.00 96.44 101 LYS A C 1
ATOM 889 O O . LYS A 1 101 ? 18.287 5.628 -19.953 1.00 96.44 101 LYS A O 1
ATOM 894 N N . GLN A 1 102 ? 18.613 7.415 -21.269 1.00 96.81 102 GLN A N 1
ATOM 895 C CA . GLN A 1 102 ? 18.470 8.392 -20.194 1.00 96.81 102 GLN A CA 1
ATOM 896 C C . GLN A 1 102 ? 17.025 8.451 -19.684 1.00 96.81 102 GLN A C 1
ATOM 898 O O . GLN A 1 102 ? 16.821 8.364 -18.475 1.00 96.81 102 GLN A O 1
ATOM 903 N N . ILE A 1 103 ? 16.040 8.503 -20.584 1.00 95.81 103 ILE A N 1
ATOM 904 C CA . ILE A 1 103 ? 14.611 8.509 -20.239 1.00 95.81 103 ILE A CA 1
ATOM 905 C C . ILE A 1 103 ? 14.242 7.267 -19.419 1.00 95.81 103 ILE A C 1
ATOM 907 O O . ILE A 1 103 ? 13.575 7.381 -18.388 1.00 95.81 103 ILE A O 1
ATOM 911 N N . ASP A 1 104 ? 14.706 6.084 -19.826 1.00 96.06 104 ASP A N 1
ATOM 912 C CA . ASP A 1 104 ? 14.432 4.842 -19.097 1.00 96.06 104 ASP A CA 1
ATOM 913 C C . ASP A 1 104 ? 15.057 4.842 -17.695 1.00 96.06 104 ASP A C 1
ATOM 915 O O . ASP A 1 104 ? 14.413 4.451 -16.715 1.00 96.06 104 ASP A O 1
ATOM 919 N N . ASN A 1 105 ? 16.293 5.333 -17.569 1.00 97.06 105 ASN A N 1
ATOM 920 C CA . ASN A 1 105 ? 16.962 5.451 -16.276 1.00 97.06 105 ASN A CA 1
ATOM 921 C C . ASN A 1 105 ? 16.243 6.441 -15.351 1.00 97.06 105 ASN A C 1
ATOM 923 O O . ASN A 1 105 ? 15.987 6.118 -14.189 1.00 97.06 105 ASN A O 1
ATOM 927 N N . GLU A 1 106 ? 15.885 7.622 -15.856 1.00 95.88 106 GLU A N 1
ATOM 928 C CA . GLU A 1 106 ? 15.148 8.635 -15.098 1.00 95.88 106 GLU A CA 1
ATOM 929 C C . GLU A 1 106 ? 13.783 8.106 -14.658 1.00 95.88 106 GLU A C 1
ATOM 931 O O . GLU A 1 106 ? 13.424 8.221 -13.484 1.00 95.88 106 GLU A O 1
ATOM 936 N N . ARG A 1 107 ? 13.058 7.416 -15.547 1.00 95.81 107 ARG A N 1
ATOM 937 C CA . ARG A 1 107 ? 11.779 6.777 -15.221 1.00 95.81 107 ARG A CA 1
ATOM 938 C C . ARG A 1 107 ? 11.916 5.789 -14.063 1.00 95.81 107 ARG A C 1
ATOM 940 O O . ARG A 1 107 ? 11.097 5.805 -13.142 1.00 95.81 107 ARG A O 1
ATOM 947 N N . LEU A 1 108 ? 12.947 4.944 -14.070 1.00 95.81 108 LEU A N 1
ATOM 948 C CA . LEU A 1 108 ? 13.198 3.993 -12.983 1.00 95.81 108 LEU A CA 1
ATOM 949 C C . LEU A 1 108 ? 13.566 4.691 -11.668 1.00 95.81 108 LEU A C 1
ATOM 951 O O . LEU A 1 108 ? 13.104 4.268 -10.605 1.00 95.81 108 LEU A O 1
ATOM 955 N N . ILE A 1 109 ? 14.372 5.754 -11.723 1.00 96.81 109 ILE A N 1
ATOM 956 C CA . ILE A 1 109 ? 14.744 6.547 -10.543 1.00 96.81 109 ILE A CA 1
ATOM 957 C C . ILE A 1 109 ? 13.501 7.194 -9.929 1.00 96.81 109 ILE A C 1
ATOM 959 O O . ILE A 1 109 ? 13.271 7.032 -8.730 1.00 96.81 109 ILE A O 1
ATOM 963 N N . ILE A 1 110 ? 12.660 7.834 -10.744 1.00 94.44 110 ILE A N 1
ATOM 964 C CA . ILE A 1 110 ? 11.419 8.482 -10.302 1.00 94.44 110 ILE A CA 1
ATOM 965 C C . ILE A 1 110 ? 10.483 7.465 -9.641 1.00 94.44 110 ILE A C 1
ATOM 967 O O . ILE A 1 110 ? 9.952 7.725 -8.562 1.00 94.44 110 ILE A O 1
ATOM 971 N N . ILE A 1 111 ? 10.309 6.277 -10.231 1.00 93.75 111 ILE A N 1
ATOM 972 C CA . ILE A 1 111 ? 9.463 5.222 -9.649 1.00 93.75 111 ILE A CA 1
ATOM 973 C C . ILE A 1 111 ? 10.012 4.759 -8.291 1.00 93.75 111 ILE A C 1
ATOM 975 O O . ILE A 1 111 ? 9.250 4.597 -7.335 1.00 93.75 111 ILE A O 1
ATOM 979 N N . ARG A 1 112 ? 11.332 4.570 -8.169 1.00 93.81 112 ARG A N 1
ATOM 980 C CA . ARG A 1 112 ? 11.965 4.178 -6.898 1.00 93.81 112 ARG A CA 1
ATOM 981 C C . ARG A 1 112 ? 11.803 5.258 -5.831 1.00 93.81 112 ARG A C 1
ATOM 983 O O . ARG A 1 112 ? 11.413 4.929 -4.713 1.00 93.81 112 ARG A O 1
ATOM 990 N N . GLN A 1 113 ? 12.052 6.519 -6.182 1.00 95.38 113 GLN A N 1
ATOM 991 C CA . GLN A 1 113 ? 11.877 7.661 -5.284 1.00 95.38 113 GLN A CA 1
ATOM 992 C C . GLN A 1 113 ? 10.420 7.791 -4.833 1.00 95.38 113 GLN A C 1
ATOM 994 O O . GLN A 1 113 ? 10.161 7.887 -3.636 1.00 95.38 113 GLN A O 1
ATOM 999 N N . ARG A 1 114 ? 9.456 7.684 -5.758 1.00 89.75 114 ARG A N 1
ATOM 1000 C CA . ARG A 1 114 ? 8.021 7.678 -5.439 1.00 89.75 114 ARG A CA 1
ATOM 1001 C C . ARG A 1 114 ? 7.679 6.585 -4.429 1.00 89.75 114 ARG A C 1
ATOM 1003 O O . ARG A 1 114 ? 7.039 6.864 -3.421 1.00 89.75 114 ARG A O 1
ATOM 1010 N N . ASN A 1 115 ? 8.129 5.355 -4.663 1.00 89.31 115 ASN A N 1
ATOM 1011 C CA . ASN A 1 115 ? 7.843 4.237 -3.763 1.00 89.31 115 ASN A CA 1
ATOM 1012 C C . ASN A 1 115 ? 8.500 4.414 -2.385 1.00 89.31 115 ASN A C 1
ATOM 1014 O O . ASN A 1 115 ? 7.910 4.041 -1.374 1.00 89.31 115 ASN A O 1
ATOM 1018 N N . GLN A 1 116 ? 9.701 4.993 -2.323 1.00 89.94 116 GLN A N 1
ATOM 1019 C CA . GLN A 1 116 ? 10.357 5.326 -1.057 1.00 89.94 116 GLN A CA 1
ATOM 1020 C C . GLN A 1 116 ? 9.595 6.410 -0.287 1.00 89.94 116 GLN A C 1
ATOM 1022 O O . GLN A 1 116 ? 9.372 6.244 0.910 1.00 89.94 116 GLN A O 1
ATOM 1027 N N . LEU A 1 117 ? 9.131 7.464 -0.963 1.00 88.62 117 LEU A N 1
ATOM 1028 C CA . LEU A 1 117 ? 8.326 8.527 -0.354 1.00 88.62 117 LEU A CA 1
ATOM 1029 C C . LEU A 1 117 ? 6.971 8.008 0.144 1.00 88.62 117 LEU A C 1
ATOM 1031 O O . LEU A 1 117 ? 6.552 8.349 1.249 1.00 88.62 117 LEU A O 1
ATOM 1035 N N . ILE A 1 118 ? 6.306 7.129 -0.613 1.00 87.25 118 ILE A N 1
ATOM 1036 C CA . ILE A 1 118 ? 5.065 6.468 -0.170 1.00 87.25 118 ILE A CA 1
ATOM 1037 C C . ILE A 1 118 ? 5.326 5.639 1.094 1.00 87.25 118 ILE A C 1
ATOM 1039 O O . ILE A 1 118 ? 4.571 5.722 2.059 1.00 87.25 118 ILE A O 1
ATOM 1043 N N . LYS A 1 119 ? 6.433 4.889 1.145 1.00 84.94 119 LYS A N 1
ATOM 1044 C CA . LYS A 1 119 ? 6.805 4.136 2.353 1.00 84.94 119 LYS A CA 1
ATOM 1045 C C . LYS A 1 119 ? 7.076 5.057 3.543 1.00 84.94 119 LYS A C 1
ATOM 1047 O O . LYS A 1 119 ? 6.564 4.804 4.627 1.00 84.94 119 LYS A O 1
ATOM 1052 N N . GLN A 1 120 ? 7.833 6.135 3.350 1.00 85.75 120 GLN A N 1
ATOM 1053 C CA . GLN A 1 120 ? 8.121 7.111 4.407 1.00 85.75 120 GLN A CA 1
ATOM 1054 C C . GLN A 1 120 ? 6.849 7.779 4.940 1.00 85.75 120 GLN A C 1
ATOM 1056 O O . GLN A 1 120 ? 6.652 7.855 6.150 1.00 85.75 120 GLN A O 1
ATOM 1061 N N . THR A 1 121 ? 5.951 8.199 4.049 1.00 83.69 121 THR A N 1
ATOM 1062 C CA . THR A 1 121 ? 4.668 8.807 4.430 1.00 83.69 121 THR A CA 1
ATOM 1063 C C . THR A 1 121 ? 3.745 7.811 5.127 1.00 83.69 121 THR A C 1
ATOM 1065 O O . THR A 1 121 ? 3.086 8.197 6.089 1.00 83.69 121 THR A O 1
ATOM 1068 N N . SER A 1 122 ? 3.772 6.526 4.749 1.00 81.94 122 SER A N 1
ATOM 1069 C CA . SER A 1 122 ? 2.980 5.466 5.401 1.00 81.94 122 SER A CA 1
ATOM 1070 C C . SER A 1 122 ? 3.335 5.224 6.874 1.00 81.94 122 SER A C 1
ATOM 1072 O O . SER A 1 122 ? 2.550 4.647 7.628 1.00 81.94 122 SER A O 1
ATOM 1074 N N . PHE A 1 123 ? 4.505 5.691 7.331 1.00 77.50 123 PHE A N 1
ATOM 1075 C 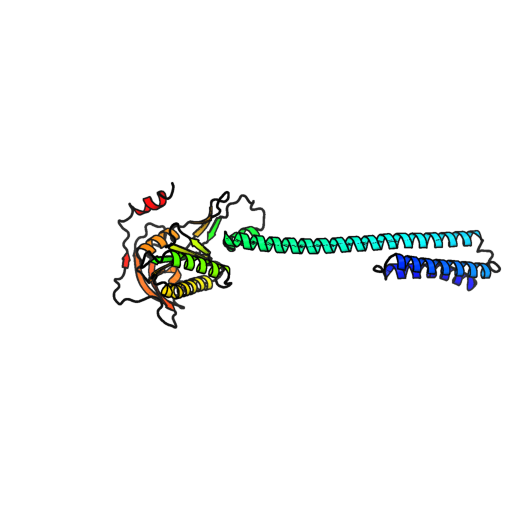CA . PHE A 1 123 ? 4.824 5.666 8.758 1.00 77.50 123 PHE A CA 1
ATOM 1076 C C . PHE A 1 123 ? 3.999 6.661 9.573 1.00 77.50 123 PHE A C 1
ATOM 1078 O O . PHE A 1 123 ? 3.749 6.378 10.745 1.00 77.50 123 PHE A O 1
ATOM 1085 N N . ILE A 1 124 ? 3.600 7.777 8.961 1.00 80.31 124 ILE A N 1
ATOM 1086 C CA . ILE A 1 124 ? 2.912 8.906 9.598 1.00 80.31 124 ILE A CA 1
ATOM 1087 C C . ILE A 1 124 ? 1.410 8.849 9.311 1.00 80.31 124 ILE A C 1
ATOM 1089 O O . ILE A 1 124 ? 0.601 9.058 10.211 1.00 80.31 124 ILE A O 1
ATOM 1093 N N . LEU A 1 125 ? 1.042 8.566 8.060 1.00 82.19 125 LEU A N 1
ATOM 1094 C CA . LEU A 1 125 ? -0.334 8.575 7.580 1.00 82.19 125 LEU A CA 1
ATOM 1095 C C . LEU A 1 125 ? -0.763 7.167 7.132 1.00 82.19 125 LEU A C 1
ATOM 1097 O O . LEU A 1 125 ? 0.023 6.452 6.514 1.00 82.19 125 LEU A O 1
ATOM 1101 N N . PRO A 1 126 ? -2.019 6.767 7.369 1.00 83.19 126 PRO A N 1
ATOM 1102 C CA . PRO A 1 126 ? -2.612 5.567 6.811 1.00 83.19 126 PRO A CA 1
ATOM 1103 C C . PRO A 1 126 ? -2.582 5.558 5.286 1.00 83.19 126 PRO A C 1
ATOM 1105 O O . PRO A 1 126 ? -2.785 6.584 4.629 1.00 83.19 126 PRO A O 1
ATOM 1108 N N . LEU A 1 127 ? -2.446 4.360 4.719 1.00 82.31 127 LEU A N 1
ATOM 1109 C CA . LEU A 1 127 ? -2.411 4.151 3.272 1.00 82.31 127 LEU A CA 1
ATOM 1110 C C . LEU A 1 127 ? -3.663 4.680 2.562 1.00 82.31 127 LEU A C 1
ATOM 1112 O O . LEU A 1 127 ? -3.544 5.195 1.456 1.00 82.31 127 LEU A O 1
ATOM 1116 N N . ARG A 1 128 ? -4.845 4.630 3.192 1.00 82.19 128 ARG A N 1
ATOM 1117 C CA . ARG A 1 128 ? -6.081 5.180 2.604 1.00 82.19 128 ARG A CA 1
ATOM 1118 C C . ARG A 1 128 ? -6.016 6.693 2.374 1.00 82.19 128 ARG A C 1
ATOM 1120 O O . ARG A 1 128 ? -6.449 7.164 1.329 1.00 82.19 128 ARG A O 1
ATOM 1127 N N . VAL A 1 129 ? -5.393 7.435 3.292 1.00 82.50 129 VAL A N 1
ATOM 1128 C CA . VAL A 1 129 ? -5.204 8.890 3.169 1.00 82.50 129 VAL A CA 1
ATOM 1129 C C . VAL A 1 129 ? -4.168 9.201 2.095 1.00 82.50 129 VAL A C 1
ATOM 1131 O O . VAL A 1 129 ? -4.358 10.092 1.273 1.00 82.50 129 VAL A O 1
ATOM 1134 N N . ILE A 1 130 ? -3.087 8.422 2.045 1.00 83.88 130 ILE A N 1
ATOM 1135 C CA . ILE A 1 130 ? -2.072 8.551 0.993 1.00 83.88 130 ILE A CA 1
ATOM 1136 C C . ILE A 1 130 ? -2.701 8.278 -0.376 1.00 83.88 130 ILE A C 1
ATOM 1138 O O . ILE A 1 130 ? -2.517 9.057 -1.307 1.00 83.88 130 ILE A O 1
ATOM 1142 N N . ASN A 1 131 ? -3.499 7.218 -0.487 1.00 83.62 131 ASN A N 1
ATOM 1143 C CA . ASN A 1 131 ? -4.211 6.871 -1.709 1.00 83.62 131 ASN A CA 1
ATOM 1144 C C . ASN A 1 131 ? -5.239 7.932 -2.100 1.00 83.62 131 ASN A C 1
ATOM 1146 O O . ASN A 1 131 ? -5.388 8.178 -3.288 1.00 83.62 131 ASN A O 1
ATOM 1150 N N . TYR A 1 132 ? -5.895 8.599 -1.147 1.00 80.75 132 TYR A N 1
ATOM 1151 C CA . TYR A 1 132 ? -6.762 9.740 -1.444 1.00 80.75 132 TYR A CA 1
ATOM 1152 C C . TYR A 1 132 ? -5.995 10.849 -2.182 1.00 80.75 132 TYR A C 1
ATOM 1154 O O . TYR A 1 132 ? -6.441 11.318 -3.226 1.00 80.75 132 TYR A O 1
ATOM 1162 N N . TYR A 1 133 ? -4.800 11.208 -1.704 1.00 78.88 133 TYR A N 1
ATOM 1163 C CA . TYR A 1 133 ? -3.961 12.212 -2.365 1.00 78.88 133 TYR A CA 1
ATOM 1164 C C . TYR A 1 133 ? -3.323 11.713 -3.673 1.00 78.88 133 TYR A C 1
ATOM 1166 O O . TYR A 1 133 ? -3.134 12.501 -4.595 1.00 78.88 133 TYR A O 1
ATOM 1174 N N . LEU A 1 134 ? -3.001 10.420 -3.784 1.00 81.62 134 LEU A N 1
ATOM 1175 C CA . LEU A 1 134 ? -2.426 9.835 -5.004 1.00 81.62 134 LEU A CA 1
ATOM 1176 C C . LEU A 1 134 ? -3.458 9.624 -6.119 1.00 81.62 134 LEU A C 1
ATOM 1178 O O . LEU A 1 134 ? -3.119 9.781 -7.290 1.00 81.62 134 LEU A O 1
ATOM 1182 N N . ASN A 1 135 ? -4.684 9.237 -5.759 1.00 77.31 135 ASN A N 1
ATOM 1183 C CA . ASN A 1 135 ? -5.777 8.924 -6.683 1.00 77.31 135 ASN A CA 1
ATOM 1184 C C . ASN A 1 135 ? -6.650 10.140 -6.994 1.00 77.31 135 ASN A C 1
ATOM 1186 O O . ASN A 1 135 ? -7.622 9.993 -7.735 1.00 77.31 135 ASN A O 1
ATOM 1190 N N . GLY A 1 136 ? -6.341 11.305 -6.415 1.00 66.06 136 GLY A N 1
ATOM 1191 C CA . GLY A 1 136 ? -7.020 12.570 -6.663 1.00 66.06 136 GLY A CA 1
ATOM 1192 C C . GLY A 1 136 ? -6.966 12.947 -8.141 1.00 66.06 136 GLY A C 1
ATOM 1193 O O . GLY A 1 136 ? -6.115 13.718 -8.579 1.00 66.06 136 GLY A O 1
ATOM 1194 N N . ASN A 1 137 ? -7.887 12.387 -8.921 1.00 51.69 137 ASN A N 1
ATOM 1195 C CA . ASN A 1 137 ? -8.189 12.816 -10.269 1.00 51.69 137 ASN A CA 1
ATOM 1196 C C . ASN A 1 137 ? -8.771 14.225 -10.151 1.00 51.69 137 ASN A C 1
ATOM 1198 O O . ASN A 1 137 ? -9.818 14.403 -9.536 1.00 51.69 137 ASN A O 1
ATOM 1202 N N . SER A 1 138 ? -8.118 15.197 -10.785 1.00 47.94 138 SER A N 1
ATOM 1203 C CA . SER A 1 138 ? -8.523 16.604 -10.911 1.00 47.94 138 SER A CA 1
ATOM 1204 C C . SER A 1 138 ? -8.299 17.487 -9.678 1.00 47.94 138 SER A C 1
ATOM 1206 O O . SER A 1 138 ? -8.926 17.300 -8.647 1.00 47.94 138 SER A O 1
ATOM 1208 N N . ASN A 1 139 ? -7.429 18.490 -9.848 1.00 49.62 139 ASN A N 1
ATOM 1209 C CA . ASN A 1 139 ? -7.523 19.883 -9.375 1.00 49.62 139 ASN A CA 1
ATOM 1210 C C . ASN A 1 139 ? -7.911 20.204 -7.917 1.00 49.62 139 ASN A C 1
ATOM 1212 O O . ASN A 1 139 ? -8.020 21.387 -7.594 1.00 49.62 139 ASN A O 1
ATOM 1216 N N . LEU A 1 140 ? -8.080 19.222 -7.035 1.00 51.62 140 LEU A N 1
ATOM 1217 C CA . LEU A 1 140 ? -8.177 19.418 -5.596 1.00 51.62 140 LEU A CA 1
ATOM 1218 C C . LEU A 1 140 ? -6.788 19.878 -5.165 1.00 51.62 140 LEU A C 1
ATOM 1220 O O . LEU A 1 140 ? -5.829 19.107 -5.087 1.00 51.62 140 LEU A O 1
ATOM 1224 N N . SER A 1 141 ? -6.660 21.193 -5.052 1.00 49.00 141 SER A N 1
ATOM 1225 C CA . SER A 1 141 ? -5.433 21.881 -4.711 1.00 49.00 141 SER A CA 1
ATOM 1226 C C . SER A 1 141 ? -4.821 21.258 -3.459 1.00 49.00 141 SER A C 1
ATOM 1228 O O . SER A 1 141 ? -5.529 20.884 -2.527 1.00 49.00 141 SER A O 1
ATOM 1230 N N . LEU A 1 142 ? -3.488 21.236 -3.392 1.00 51.81 142 LEU A N 1
ATOM 1231 C CA . LEU A 1 142 ? -2.693 20.874 -2.205 1.00 51.81 142 LEU A CA 1
ATOM 1232 C C . LEU A 1 142 ? -3.098 21.637 -0.918 1.00 51.81 142 LEU A C 1
ATOM 1234 O O . LEU A 1 142 ? -2.563 21.369 0.152 1.00 51.81 142 LEU A O 1
ATOM 1238 N N . THR A 1 143 ? -4.019 22.598 -1.023 1.00 51.31 143 THR A N 1
ATOM 1239 C CA . THR A 1 143 ? -4.601 23.399 0.055 1.00 51.31 143 THR A CA 1
ATOM 1240 C C . THR A 1 143 ? -5.894 22.826 0.640 1.00 51.31 143 THR A C 1
ATOM 1242 O O . THR A 1 143 ? -6.339 23.311 1.676 1.00 51.31 143 THR A O 1
ATOM 1245 N N . GLN A 1 144 ? -6.529 21.827 0.017 1.00 60.03 144 GLN A N 1
ATOM 1246 C CA . GLN A 1 144 ? -7.729 21.212 0.582 1.00 60.03 144 GLN A CA 1
ATOM 1247 C C . GLN A 1 144 ? -7.346 20.175 1.637 1.00 60.03 144 GLN A C 1
ATOM 1249 O O . GLN A 1 144 ? -6.703 19.157 1.364 1.00 60.03 144 GLN A O 1
ATOM 1254 N N . HIS A 1 145 ? -7.742 20.470 2.873 1.00 71.75 145 HIS A N 1
ATOM 1255 C CA . HIS A 1 145 ? -7.603 19.570 4.007 1.00 71.75 145 HIS A CA 1
ATOM 1256 C C . HIS A 1 145 ? -8.299 18.242 3.701 1.00 71.75 145 HIS A C 1
ATOM 1258 O O . HIS A 1 145 ? -9.443 18.230 3.243 1.00 71.75 145 HIS A O 1
ATOM 1264 N N . TYR A 1 146 ? -7.610 17.126 3.952 1.00 79.31 146 TYR A N 1
ATOM 1265 C CA . TYR A 1 146 ? -8.233 15.810 3.883 1.00 79.31 146 TYR A CA 1
ATOM 1266 C C . TYR A 1 146 ? -9.422 15.783 4.841 1.00 79.31 146 TYR A C 1
ATOM 1268 O O . TYR A 1 146 ? -9.264 15.969 6.049 1.00 79.31 146 TYR A O 1
ATOM 1276 N N . HIS A 1 147 ? -10.600 15.579 4.268 1.00 85.69 147 HIS A N 1
ATOM 1277 C CA . HIS A 1 147 ? -11.854 15.425 4.977 1.00 85.69 147 HIS A CA 1
ATOM 1278 C C . HIS A 1 147 ? -12.666 14.378 4.225 1.00 85.69 147 HIS A C 1
ATOM 1280 O O . HIS A 1 147 ? -13.144 14.632 3.117 1.00 85.69 147 HIS A O 1
ATOM 1286 N N . TYR A 1 148 ? -12.820 13.206 4.831 1.00 86.19 148 TYR A N 1
ATOM 1287 C CA . TYR A 1 148 ? -13.605 12.126 4.257 1.00 86.19 148 TYR A CA 1
ATOM 1288 C C . TYR A 1 148 ? -14.694 11.696 5.231 1.00 86.19 148 TYR A C 1
ATOM 1290 O O . TYR A 1 148 ? -14.424 11.378 6.390 1.00 86.19 148 TYR A O 1
ATOM 1298 N N . LYS A 1 149 ? -15.938 11.700 4.750 1.00 88.44 149 LYS A N 1
ATOM 1299 C CA . LYS A 1 149 ? -17.092 11.224 5.505 1.00 88.44 149 LYS A CA 1
ATOM 1300 C C . LYS A 1 149 ? -17.363 9.774 5.122 1.00 88.44 149 LYS A C 1
ATOM 1302 O O . LYS A 1 149 ? -17.707 9.492 3.980 1.00 88.44 149 LYS A O 1
ATOM 1307 N N . TYR A 1 150 ? -17.213 8.879 6.088 1.00 88.88 150 TYR A N 1
ATOM 1308 C CA . TYR A 1 150 ? -17.594 7.479 5.975 1.00 88.88 150 TYR A CA 1
ATOM 1309 C C . TYR A 1 150 ? -19.019 7.301 6.486 1.00 88.88 150 TYR A C 1
ATOM 1311 O O . TYR A 1 150 ? -19.325 7.670 7.621 1.00 88.88 150 TYR A O 1
ATOM 1319 N N . ASP A 1 151 ? -19.876 6.694 5.671 1.00 86.88 151 ASP A N 1
ATOM 1320 C CA . ASP A 1 151 ? -21.242 6.358 6.082 1.00 86.88 151 ASP A CA 1
ATOM 1321 C C . ASP A 1 151 ? -21.268 5.120 6.989 1.00 86.88 151 ASP A C 1
ATOM 1323 O O . ASP A 1 151 ? -22.059 5.034 7.922 1.00 86.88 151 ASP A O 1
ATOM 1327 N N . GLN A 1 152 ? -20.375 4.160 6.750 1.00 88.81 152 GLN A N 1
ATOM 1328 C CA . GLN A 1 152 ? -20.232 2.973 7.586 1.00 88.81 152 GLN A CA 1
ATOM 1329 C C . GLN A 1 152 ? -18.756 2.711 7.847 1.00 88.81 152 GLN A C 1
ATOM 1331 O O . GLN A 1 152 ? -18.003 2.339 6.950 1.00 88.81 152 GLN A O 1
ATOM 1336 N N . MET A 1 153 ? -18.347 2.879 9.098 1.00 90.75 153 MET A N 1
ATOM 1337 C CA . MET A 1 153 ? -16.993 2.589 9.543 1.00 90.75 153 MET A CA 1
ATOM 1338 C C . MET A 1 153 ? -17.036 1.677 10.765 1.00 90.75 153 MET A C 1
ATOM 1340 O O . MET A 1 153 ? -17.796 1.913 11.707 1.00 90.75 153 MET A O 1
ATOM 1344 N N . GLY A 1 154 ? -16.230 0.619 10.738 1.00 91.06 154 GLY A N 1
ATOM 1345 C CA . GLY A 1 154 ? -16.071 -0.297 11.857 1.00 91.06 154 GLY A CA 1
ATOM 1346 C C . GLY A 1 154 ? -15.106 0.300 12.868 1.00 91.06 154 GLY A C 1
ATOM 1347 O O . GLY A 1 154 ? -13.967 0.619 12.526 1.00 91.06 154 GLY A O 1
ATOM 1348 N N . LEU A 1 155 ? -15.561 0.448 14.106 1.00 92.81 155 LEU A N 1
ATOM 1349 C CA . LEU A 1 155 ? -14.779 0.955 15.221 1.00 92.81 155 LEU A CA 1
ATOM 1350 C C . LEU A 1 155 ? -14.592 -0.126 16.277 1.00 92.81 155 LEU A C 1
ATOM 1352 O O . LEU A 1 155 ? -15.561 -0.662 16.815 1.00 92.81 155 LEU A O 1
ATOM 1356 N N . LEU A 1 156 ? -13.333 -0.375 16.619 1.00 93.56 156 LEU A N 1
ATOM 1357 C CA . LEU A 1 156 ? -12.931 -1.194 17.750 1.00 93.56 156 LEU A CA 1
ATOM 1358 C C . LEU A 1 156 ? -12.212 -0.318 18.765 1.00 93.56 156 LEU A C 1
ATOM 1360 O O . LEU A 1 156 ? -11.100 0.144 18.526 1.00 93.56 156 LEU A O 1
ATOM 1364 N N . TYR A 1 157 ? -12.835 -0.116 19.915 1.00 93.62 157 TYR A N 1
ATOM 1365 C CA . TYR A 1 157 ? -12.202 0.543 21.045 1.00 93.62 157 TYR A CA 1
ATOM 1366 C C . TYR A 1 157 ? -11.643 -0.508 21.980 1.00 93.62 157 TYR A C 1
ATOM 1368 O O . TYR A 1 157 ? -12.394 -1.349 22.464 1.00 93.62 157 TYR A O 1
ATOM 1376 N N . ILE A 1 158 ? -10.347 -0.443 22.260 1.00 91.75 158 ILE A N 1
ATOM 1377 C CA . ILE A 1 158 ? -9.673 -1.326 23.205 1.00 91.75 158 ILE A CA 1
ATOM 1378 C C . ILE A 1 158 ? -9.129 -0.495 24.358 1.00 91.75 158 ILE A C 1
ATOM 1380 O O . ILE A 1 158 ? -8.462 0.521 24.158 1.00 91.75 158 ILE A O 1
ATOM 1384 N N . ARG A 1 159 ? -9.384 -0.964 25.577 1.00 90.38 159 ARG A N 1
ATOM 1385 C CA . ARG A 1 159 ? -8.765 -0.458 26.796 1.00 90.38 159 ARG A CA 1
ATOM 1386 C C . ARG A 1 159 ? -8.010 -1.574 27.506 1.00 90.38 159 ARG A C 1
ATOM 1388 O O . ARG A 1 159 ? -8.573 -2.629 27.810 1.00 90.38 159 ARG A O 1
ATOM 1395 N N . PHE A 1 160 ? -6.746 -1.293 27.791 1.00 87.62 160 PHE A N 1
ATOM 1396 C CA . PHE A 1 160 ? -5.822 -2.158 28.507 1.00 87.62 160 PHE A CA 1
ATOM 1397 C C . PHE A 1 160 ? -5.877 -1.851 30.000 1.00 87.62 160 PHE A C 1
ATOM 1399 O O . PHE A 1 160 ? -5.585 -0.737 30.441 1.00 87.62 160 PHE A O 1
ATOM 1406 N N . ASN A 1 161 ? -6.230 -2.859 30.789 1.00 84.44 161 ASN A N 1
ATOM 1407 C CA . ASN A 1 161 ? -6.285 -2.775 32.237 1.00 84.44 161 ASN A CA 1
ATOM 1408 C C . ASN A 1 161 ? -5.083 -3.523 32.821 1.00 84.44 161 ASN A C 1
ATOM 1410 O O . ASN A 1 161 ? -5.047 -4.754 32.863 1.00 84.44 161 ASN A O 1
ATOM 1414 N N . LEU A 1 162 ? -4.089 -2.745 33.245 1.00 80.94 162 LEU A N 1
ATOM 1415 C CA . LEU A 1 162 ? -2.877 -3.223 33.908 1.00 80.94 162 LEU A CA 1
ATOM 1416 C C . LEU A 1 162 ? -3.197 -3.758 35.305 1.00 80.94 162 LEU A C 1
ATOM 1418 O O . LEU A 1 162 ? -3.890 -3.094 36.076 1.00 80.94 162 LEU A O 1
ATOM 1422 N N . ILE A 1 163 ? -2.642 -4.923 35.639 1.00 72.19 163 ILE A N 1
ATOM 1423 C CA . ILE A 1 163 ? -2.688 -5.473 37.001 1.00 72.19 163 ILE A CA 1
ATOM 1424 C C . ILE A 1 163 ? -1.585 -4.830 37.859 1.00 72.19 163 ILE A C 1
ATOM 1426 O O . ILE A 1 163 ? -1.813 -4.515 39.029 1.00 72.19 163 ILE A O 1
ATOM 1430 N N . HIS A 1 164 ? -0.415 -4.557 37.268 1.00 70.56 164 HIS A N 1
ATOM 1431 C CA . HIS A 1 164 ? 0.706 -3.895 37.929 1.00 70.56 164 HIS A CA 1
ATOM 1432 C C . HIS A 1 164 ? 1.251 -2.720 37.103 1.00 70.56 164 HIS A C 1
ATOM 1434 O O . HIS A 1 164 ? 1.432 -2.810 35.894 1.00 70.56 164 HIS A O 1
ATOM 1440 N N . ASN A 1 165 ? 1.591 -1.609 37.767 1.00 66.69 165 ASN A N 1
ATOM 1441 C CA . ASN A 1 165 ? 2.140 -0.415 37.099 1.00 66.69 165 ASN A CA 1
ATOM 1442 C C . ASN A 1 165 ? 3.531 -0.643 36.472 1.00 66.69 165 ASN A C 1
ATOM 1444 O O . ASN A 1 165 ? 3.985 0.169 35.675 1.00 66.69 165 ASN A O 1
ATOM 1448 N N . LYS A 1 166 ? 4.226 -1.733 36.825 1.00 64.06 166 LYS A N 1
ATOM 1449 C CA . LYS A 1 166 ? 5.549 -2.062 36.268 1.00 64.06 166 LYS A CA 1
ATOM 1450 C C . LYS A 1 166 ? 5.479 -2.565 34.819 1.00 64.06 166 LYS A C 1
ATOM 1452 O O . LYS A 1 166 ? 6.493 -2.531 34.129 1.00 64.06 166 LYS A O 1
ATOM 1457 N N . ASP A 1 167 ? 4.290 -2.930 34.345 1.00 70.56 167 ASP A N 1
ATOM 1458 C CA . ASP A 1 167 ? 4.074 -3.499 33.011 1.00 70.56 167 ASP A CA 1
ATOM 1459 C C . ASP A 1 167 ? 3.787 -2.419 31.943 1.00 70.56 167 ASP A C 1
ATOM 1461 O O . ASP A 1 167 ? 3.423 -2.714 30.806 1.00 70.56 167 ASP A O 1
ATOM 1465 N N . GLU A 1 168 ? 3.968 -1.132 32.266 1.00 76.56 168 GLU A N 1
ATOM 1466 C CA . GLU A 1 168 ? 3.764 -0.048 31.294 1.00 76.56 168 GLU A CA 1
ATOM 1467 C C . GLU A 1 168 ? 4.788 -0.094 30.145 1.00 76.56 168 GLU A C 1
ATOM 1469 O O . GLU A 1 168 ? 4.432 0.141 28.992 1.00 76.56 168 GLU A O 1
ATOM 1474 N N . TYR A 1 169 ? 6.038 -0.484 30.418 1.00 80.81 169 TYR A N 1
ATOM 1475 C CA . TYR A 1 169 ? 7.057 -0.648 29.372 1.00 80.81 169 TYR A CA 1
ATOM 1476 C C . TYR A 1 169 ? 6.777 -1.838 28.449 1.00 80.81 169 TYR A C 1
ATOM 1478 O O . TYR A 1 169 ? 6.967 -1.738 27.234 1.00 80.81 169 TYR A O 1
ATOM 1486 N N . SER A 1 170 ? 6.314 -2.964 29.001 1.00 81.50 170 SER A N 1
ATOM 1487 C CA . SER A 1 170 ? 5.964 -4.138 28.198 1.00 81.50 170 SER A CA 1
ATOM 1488 C C . SER A 1 170 ? 4.742 -3.859 27.321 1.00 81.50 170 SER A C 1
ATOM 1490 O O . SER A 1 170 ? 4.732 -4.270 26.162 1.00 81.50 170 SER A O 1
ATOM 1492 N N . LEU A 1 171 ? 3.779 -3.069 27.809 1.00 83.62 171 LEU A N 1
ATOM 1493 C CA . LEU A 1 171 ? 2.668 -2.570 26.999 1.00 83.62 171 LEU A CA 1
ATOM 1494 C C . LEU A 1 171 ? 3.107 -1.669 25.847 1.00 83.62 171 LEU A C 1
ATOM 1496 O O . LEU A 1 171 ? 2.604 -1.824 24.738 1.00 83.62 171 LEU A O 1
ATOM 1500 N N . ILE A 1 172 ? 4.041 -0.744 26.073 1.00 85.19 172 ILE A N 1
ATOM 1501 C CA . ILE A 1 172 ? 4.549 0.126 25.001 1.00 85.19 172 ILE A CA 1
ATOM 1502 C C . ILE A 1 172 ? 5.201 -0.714 23.899 1.00 85.19 172 ILE A C 1
ATOM 1504 O O . ILE A 1 172 ? 4.899 -0.530 22.720 1.00 85.19 172 ILE A O 1
ATOM 1508 N N . ASN A 1 173 ? 6.046 -1.677 24.277 1.00 85.56 173 ASN A N 1
ATOM 1509 C CA . ASN A 1 173 ? 6.659 -2.594 23.318 1.00 85.56 173 ASN A CA 1
ATOM 1510 C C . ASN A 1 173 ? 5.610 -3.431 22.579 1.00 85.56 173 ASN A C 1
ATOM 1512 O O . ASN A 1 173 ? 5.713 -3.617 21.369 1.00 85.56 173 ASN A O 1
ATOM 1516 N N . PHE A 1 174 ? 4.574 -3.892 23.279 1.00 86.69 174 PHE A N 1
ATOM 1517 C CA . PHE A 1 174 ? 3.468 -4.621 22.670 1.00 86.69 174 PHE A CA 1
ATOM 1518 C C . PHE A 1 174 ? 2.696 -3.774 21.648 1.00 86.69 174 PHE A C 1
ATOM 1520 O O . PHE A 1 174 ? 2.431 -4.239 20.543 1.00 86.69 174 PHE A O 1
ATOM 1527 N N . ILE A 1 175 ? 2.397 -2.513 21.964 1.00 87.06 175 ILE A N 1
ATOM 1528 C CA . ILE A 1 175 ? 1.713 -1.593 21.044 1.00 87.06 175 ILE A CA 1
ATOM 1529 C C . ILE A 1 175 ? 2.578 -1.315 19.812 1.00 87.06 175 ILE A C 1
ATOM 1531 O O . ILE A 1 175 ? 2.068 -1.328 18.694 1.00 87.06 175 ILE A O 1
ATOM 1535 N N . ASN A 1 176 ? 3.889 -1.134 19.987 1.00 86.38 176 ASN A N 1
ATOM 1536 C CA . ASN A 1 176 ? 4.812 -0.982 18.861 1.00 86.38 176 ASN A CA 1
ATOM 1537 C C . ASN A 1 176 ? 4.845 -2.246 17.979 1.00 86.38 176 ASN A C 1
ATOM 1539 O O . ASN A 1 176 ? 4.895 -2.143 16.753 1.00 86.38 176 ASN A O 1
ATOM 1543 N N . ASN A 1 177 ? 4.758 -3.439 18.579 1.00 86.38 177 ASN A N 1
ATOM 1544 C CA . ASN A 1 177 ? 4.644 -4.693 17.832 1.00 86.38 177 ASN A CA 1
ATOM 1545 C C . ASN A 1 177 ? 3.317 -4.779 17.064 1.00 86.38 177 ASN A C 1
ATOM 1547 O O . ASN A 1 177 ? 3.318 -5.221 15.917 1.00 86.38 177 ASN A O 1
ATOM 1551 N N . ILE A 1 178 ? 2.204 -4.314 17.642 1.00 86.62 178 ILE A N 1
ATOM 1552 C CA . ILE A 1 178 ? 0.923 -4.211 16.928 1.00 86.62 178 ILE A CA 1
ATOM 1553 C C . ILE A 1 178 ? 1.047 -3.269 15.725 1.00 86.62 178 ILE A C 1
ATOM 1555 O O . ILE A 1 178 ? 0.611 -3.622 14.632 1.00 86.62 178 ILE A O 1
ATOM 1559 N N . GLU A 1 179 ? 1.669 -2.099 15.885 1.00 83.88 179 GLU A N 1
ATOM 1560 C CA . GLU A 1 179 ? 1.893 -1.177 14.761 1.00 83.88 179 GLU A CA 1
ATOM 1561 C C . GLU A 1 179 ? 2.715 -1.815 13.645 1.00 83.88 179 GLU A C 1
ATOM 1563 O O . GLU A 1 179 ? 2.427 -1.613 12.465 1.00 83.88 179 GLU A O 1
ATOM 1568 N N . TYR A 1 180 ? 3.729 -2.596 14.013 1.00 83.38 180 TYR A N 1
ATOM 1569 C CA . TYR A 1 180 ? 4.536 -3.343 13.058 1.00 83.38 180 TYR A CA 1
ATOM 1570 C C . TYR A 1 180 ? 3.716 -4.423 12.336 1.00 83.38 180 TYR A C 1
ATOM 1572 O O . TYR A 1 180 ? 3.828 -4.563 11.117 1.00 83.38 180 TYR A O 1
ATOM 1580 N N . LEU A 1 181 ? 2.858 -5.155 13.057 1.00 85.12 181 LEU A N 1
ATOM 1581 C CA . LEU A 1 181 ? 1.962 -6.161 12.479 1.00 85.12 181 LEU A CA 1
ATOM 1582 C C . LEU A 1 181 ? 0.969 -5.536 11.496 1.00 85.12 181 LEU A C 1
ATOM 1584 O O . LEU A 1 181 ? 0.836 -6.028 10.376 1.00 85.12 181 LEU A O 1
ATOM 1588 N N . LEU A 1 182 ? 0.324 -4.433 11.877 1.00 83.94 182 LEU A N 1
ATOM 1589 C CA . LEU A 1 182 ? -0.627 -3.719 11.022 1.00 83.94 182 LEU A CA 1
ATOM 1590 C C . LEU A 1 182 ? 0.011 -3.209 9.724 1.00 83.94 182 LEU A C 1
ATOM 1592 O O . LEU A 1 182 ? -0.645 -3.199 8.691 1.00 83.94 182 LEU A O 1
ATOM 1596 N N . LYS A 1 183 ? 1.288 -2.806 9.764 1.00 78.25 183 LYS A N 1
ATOM 1597 C CA . LYS A 1 183 ? 1.998 -2.254 8.597 1.00 78.25 183 LYS A CA 1
ATOM 1598 C C . LYS A 1 183 ? 2.555 -3.306 7.638 1.00 78.25 183 LYS A C 1
ATOM 1600 O O . LYS A 1 183 ? 2.715 -3.009 6.460 1.00 78.25 183 LYS A O 1
ATOM 1605 N N . ASN A 1 184 ? 2.904 -4.493 8.134 1.00 79.62 184 ASN A N 1
ATOM 1606 C CA . ASN A 1 184 ? 3.574 -5.517 7.323 1.00 79.62 184 ASN A CA 1
ATOM 1607 C C . ASN A 1 184 ? 2.658 -6.650 6.872 1.00 79.62 184 ASN A C 1
ATOM 1609 O O . ASN A 1 184 ? 3.048 -7.437 6.011 1.00 79.62 184 ASN A O 1
ATOM 1613 N N . SER A 1 185 ? 1.481 -6.784 7.477 1.00 79.12 185 SER A N 1
ATOM 1614 C CA . SER A 1 185 ? 0.547 -7.839 7.113 1.00 79.12 185 SER A CA 1
ATOM 1615 C C . SER A 1 185 ? -0.449 -7.348 6.071 1.00 79.12 185 SER A C 1
ATOM 1617 O O . SER A 1 185 ? -1.310 -6.517 6.346 1.00 79.12 185 SER A O 1
ATOM 1619 N N . ASP A 1 186 ? -0.413 -7.965 4.890 1.00 76.38 186 ASP A N 1
ATOM 1620 C CA . ASP A 1 186 ? -1.360 -7.651 3.815 1.00 76.38 186 ASP A CA 1
ATOM 1621 C C . ASP A 1 186 ? -2.828 -7.813 4.240 1.00 76.38 186 ASP A C 1
ATOM 1623 O O . ASP A 1 186 ? -3.711 -7.141 3.711 1.00 76.38 186 ASP A O 1
ATOM 1627 N N . LYS A 1 187 ? -3.077 -8.669 5.240 1.00 79.94 187 LYS A N 1
ATOM 1628 C CA . LYS A 1 187 ? -4.400 -8.921 5.823 1.00 79.94 187 LYS A CA 1
ATOM 1629 C C . LYS A 1 187 ? -4.954 -7.744 6.629 1.00 79.94 187 LYS A C 1
ATOM 1631 O O . LYS A 1 187 ? -6.163 -7.572 6.650 1.00 79.94 187 LYS A O 1
ATOM 1636 N N . TYR A 1 188 ? -4.108 -6.962 7.305 1.00 81.12 188 TYR A N 1
ATOM 1637 C CA . TYR A 1 188 ? -4.556 -5.906 8.226 1.00 81.12 188 TYR A CA 1
ATOM 1638 C C . TYR A 1 188 ? -4.242 -4.489 7.736 1.00 81.12 188 TYR A C 1
ATOM 1640 O O . TYR A 1 188 ? -4.486 -3.529 8.462 1.00 81.12 188 TYR A O 1
ATOM 1648 N N . ASN A 1 189 ? -3.794 -4.337 6.486 1.00 75.88 189 ASN A N 1
ATOM 1649 C CA . ASN A 1 189 ? -3.460 -3.044 5.876 1.00 75.88 189 ASN A CA 1
ATOM 1650 C C . ASN A 1 189 ? -4.603 -2.009 5.924 1.00 75.88 189 ASN A C 1
ATOM 1652 O O . ASN A 1 189 ? -4.353 -0.804 5.894 1.00 75.88 189 ASN A O 1
ATOM 1656 N N . ASN A 1 190 ? -5.857 -2.468 5.985 1.00 81.75 190 ASN A N 1
ATOM 1657 C CA . ASN A 1 190 ? -7.037 -1.601 6.024 1.00 81.75 190 ASN A CA 1
ATOM 1658 C C . ASN A 1 190 ? -7.379 -1.098 7.436 1.00 81.75 190 ASN A C 1
ATOM 1660 O O . ASN A 1 190 ? -8.169 -0.160 7.574 1.00 81.75 190 ASN A O 1
ATOM 1664 N N . ILE A 1 191 ? -6.808 -1.709 8.478 1.00 86.69 191 ILE A N 1
ATOM 1665 C CA . ILE A 1 191 ? -7.045 -1.328 9.869 1.00 86.69 191 ILE A CA 1
ATOM 1666 C C . ILE A 1 191 ? -6.126 -0.160 10.218 1.00 86.69 191 ILE A C 1
ATOM 1668 O O . ILE A 1 191 ? -4.901 -0.265 10.198 1.00 86.69 191 ILE A O 1
ATOM 1672 N N . VAL A 1 192 ? -6.730 0.959 10.601 1.00 87.00 192 VAL A N 1
ATOM 1673 C CA . VAL A 1 192 ? -6.005 2.146 11.049 1.00 87.00 192 VAL A CA 1
ATOM 1674 C C . VAL A 1 192 ? -6.074 2.252 12.559 1.00 87.00 192 VAL A C 1
ATOM 1676 O O . VAL A 1 192 ? -7.165 2.291 13.129 1.00 87.00 192 VAL A O 1
ATOM 1679 N N . MET A 1 193 ? -4.906 2.332 13.193 1.00 88.62 193 MET A N 1
ATOM 1680 C CA . MET A 1 193 ? -4.773 2.524 14.631 1.00 88.62 193 MET A CA 1
ATOM 1681 C C . MET A 1 193 ? -4.684 4.010 14.989 1.00 88.62 193 MET A C 1
ATOM 1683 O O . MET A 1 193 ? -3.813 4.724 14.498 1.00 88.62 193 MET A O 1
ATOM 1687 N N . HIS A 1 194 ? -5.536 4.444 15.912 1.00 85.81 194 HIS A N 1
ATOM 1688 C CA . HIS A 1 194 ? -5.569 5.791 16.472 1.00 85.81 194 HIS A CA 1
ATOM 1689 C C . HIS A 1 194 ? -5.188 5.732 17.950 1.00 85.81 194 HIS A C 1
ATOM 1691 O O . HIS A 1 194 ? -5.916 5.174 18.779 1.00 85.81 194 HIS A O 1
ATOM 1697 N N . LYS A 1 195 ? -4.024 6.298 18.281 1.00 82.06 195 LYS A N 1
ATOM 1698 C CA . LYS A 1 195 ? -3.553 6.416 19.667 1.00 82.06 195 LYS A CA 1
ATOM 1699 C C . LYS A 1 195 ? -4.265 7.584 20.344 1.00 82.06 195 LYS A C 1
ATOM 1701 O O . LYS A 1 195 ? -4.230 8.703 19.834 1.00 82.06 195 LYS A O 1
ATOM 1706 N N . LYS A 1 196 ? -4.868 7.341 21.508 1.00 77.00 196 LYS A N 1
ATOM 1707 C CA . LYS A 1 196 ? -5.365 8.417 22.372 1.00 77.00 196 LYS A CA 1
ATOM 1708 C C . LYS A 1 196 ? -4.242 9.028 23.212 1.00 77.00 196 LYS A C 1
ATOM 1710 O O . LYS A 1 196 ? -3.100 8.577 23.188 1.00 77.00 196 LYS A O 1
ATOM 1715 N N . SER A 1 197 ? -4.587 10.063 23.978 1.00 64.88 197 SER A N 1
ATOM 1716 C CA . SER A 1 197 ? -3.691 10.720 24.939 1.00 64.88 197 SER A CA 1
ATOM 1717 C C . SER A 1 197 ? -3.107 9.757 25.976 1.00 64.88 197 SER A C 1
ATOM 1719 O O . SER A 1 197 ? -1.985 9.961 26.433 1.00 64.88 197 SER A O 1
ATOM 1721 N N . THR A 1 198 ? -3.832 8.690 26.326 1.00 69.94 198 THR A N 1
ATOM 1722 C CA . THR A 1 198 ? -3.325 7.626 27.194 1.00 69.94 198 THR A CA 1
ATOM 1723 C C . THR A 1 198 ? -3.003 6.375 26.383 1.00 69.94 198 THR A C 1
ATOM 1725 O O . THR A 1 198 ? -3.811 5.903 25.590 1.00 69.94 198 THR A O 1
ATOM 1728 N N . ILE A 1 199 ? -1.829 5.787 26.635 1.00 74.75 199 ILE A N 1
ATOM 1729 C CA . ILE A 1 199 ? -1.356 4.542 25.992 1.00 74.75 199 ILE A CA 1
ATOM 1730 C C . ILE A 1 199 ? -2.295 3.355 26.296 1.00 74.75 199 ILE A C 1
ATOM 1732 O O . ILE A 1 199 ? -2.312 2.355 25.586 1.00 74.75 199 ILE A O 1
ATOM 1736 N N . LYS A 1 200 ? -3.110 3.483 27.349 1.00 82.19 200 LYS A N 1
ATOM 1737 C CA . LYS A 1 200 ? -4.040 2.457 27.831 1.00 82.19 200 LYS A CA 1
ATOM 1738 C C . LYS A 1 200 ? -5.296 2.338 26.968 1.00 82.19 200 LYS A C 1
ATOM 1740 O O . LYS A 1 200 ? -6.027 1.369 27.140 1.00 82.19 200 LYS A O 1
ATOM 1745 N N . GLU A 1 201 ? -5.556 3.278 26.059 1.00 86.19 201 GLU A N 1
ATOM 1746 C CA . GLU A 1 201 ? -6.754 3.286 25.219 1.00 86.19 201 GLU A CA 1
ATOM 1747 C C . GLU A 1 201 ? -6.396 3.493 23.745 1.00 86.19 201 GLU A C 1
ATOM 1749 O O . GLU A 1 201 ? -5.706 4.445 23.378 1.00 86.19 201 GLU A O 1
ATOM 1754 N N . ILE A 1 202 ? -6.882 2.598 22.886 1.00 89.81 202 ILE A N 1
ATOM 1755 C CA . ILE A 1 202 ? -6.601 2.603 21.448 1.00 89.81 202 ILE A CA 1
ATOM 1756 C C . ILE A 1 202 ? -7.904 2.403 20.683 1.00 89.81 202 ILE A C 1
ATOM 1758 O O . ILE A 1 202 ? -8.729 1.570 21.058 1.00 89.81 202 ILE A O 1
ATOM 1762 N N . ILE A 1 203 ? -8.077 3.154 19.595 1.00 90.25 203 ILE A N 1
ATOM 1763 C CA . ILE A 1 203 ? -9.185 2.957 18.660 1.00 90.25 203 ILE A CA 1
ATOM 1764 C C . ILE A 1 203 ? -8.629 2.414 17.350 1.00 90.25 203 ILE A C 1
ATOM 1766 O O . ILE A 1 203 ? -7.760 3.028 16.739 1.00 90.25 203 ILE A O 1
ATOM 1770 N N . PHE A 1 204 ? -9.163 1.293 16.886 1.00 91.44 204 PHE A N 1
ATOM 1771 C CA . PHE A 1 204 ? -8.931 0.783 15.545 1.00 91.44 204 PHE A CA 1
ATOM 1772 C C . PHE A 1 204 ? -10.141 1.096 14.676 1.00 91.44 204 PHE A C 1
ATOM 1774 O O . PHE A 1 204 ? -11.285 0.957 15.110 1.00 91.44 204 PHE A O 1
ATOM 1781 N N . SER A 1 205 ? -9.882 1.541 13.454 1.00 91.25 205 SER A N 1
ATOM 1782 C CA . SER A 1 205 ? -10.914 1.957 12.513 1.00 91.25 205 SER A CA 1
ATOM 1783 C C . SER A 1 205 ? -10.714 1.273 11.167 1.00 91.25 205 SER A C 1
ATOM 1785 O O . SER A 1 205 ? -9.595 1.243 10.649 1.00 91.25 205 SER A O 1
ATOM 1787 N N . ILE A 1 206 ? -11.789 0.749 10.588 1.00 90.38 206 ILE A N 1
ATOM 1788 C CA . ILE A 1 206 ? -11.775 0.118 9.268 1.00 90.38 206 ILE A CA 1
ATOM 1789 C C . ILE A 1 206 ? -12.939 0.625 8.426 1.00 90.38 206 ILE A C 1
ATOM 1791 O O . ILE A 1 206 ? -14.046 0.811 8.929 1.00 90.38 206 ILE A O 1
ATOM 1795 N N . ASP A 1 207 ? -12.678 0.866 7.147 1.00 87.06 207 ASP A N 1
ATOM 1796 C CA . ASP A 1 207 ? -13.729 1.226 6.201 1.00 87.06 207 ASP A CA 1
ATOM 1797 C C . ASP A 1 207 ? -14.524 -0.027 5.793 1.00 87.06 207 ASP A C 1
ATOM 1799 O O . ASP A 1 207 ? -13.956 -1.087 5.505 1.00 87.06 207 ASP A O 1
ATOM 1803 N N . LEU A 1 208 ? -15.851 0.093 5.803 1.00 83.06 208 LEU A N 1
ATOM 1804 C CA . LEU A 1 208 ? -16.787 -0.986 5.485 1.00 83.06 208 LEU A CA 1
ATOM 1805 C C . LEU A 1 208 ? -17.313 -0.919 4.057 1.00 83.06 208 LEU A C 1
ATOM 1807 O O . LEU A 1 208 ? -17.975 -1.859 3.622 1.00 83.06 208 LEU A O 1
ATOM 1811 N N . SER A 1 209 ? -16.976 0.140 3.316 1.00 71.75 209 SER A N 1
ATOM 1812 C CA . SER A 1 209 ? -17.429 0.374 1.941 1.00 71.75 209 SER A CA 1
ATOM 1813 C C . SER A 1 209 ? -17.204 -0.816 0.997 1.00 71.75 209 SER A C 1
ATOM 1815 O O . SER A 1 209 ? -17.997 -1.038 0.085 1.00 71.75 209 SER A O 1
ATOM 1817 N N . ASN A 1 210 ? -16.157 -1.615 1.237 1.00 63.56 210 ASN A N 1
ATOM 1818 C CA . ASN A 1 210 ? -15.693 -2.617 0.281 1.00 63.56 210 ASN A CA 1
ATOM 1819 C C . ASN A 1 210 ? -16.073 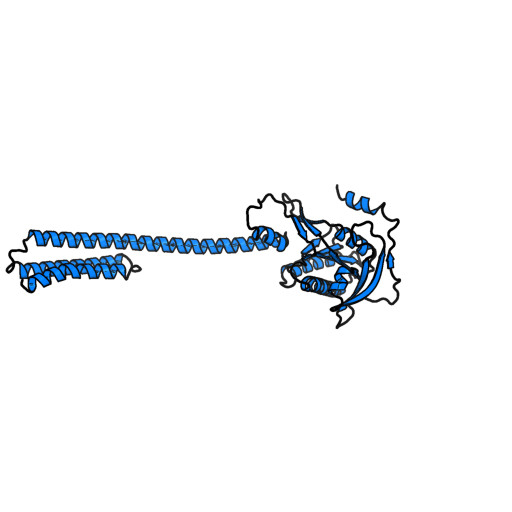-4.075 0.602 1.00 63.56 210 ASN A C 1
ATOM 1821 O O . ASN A 1 210 ? -16.075 -4.883 -0.324 1.00 63.56 210 ASN A O 1
ATOM 1825 N N . SER A 1 211 ? -16.383 -4.462 1.853 1.00 69.69 211 SER A N 1
ATOM 1826 C CA . SER A 1 211 ? -16.864 -5.830 2.166 1.00 69.69 211 SER A CA 1
ATOM 1827 C C . SER A 1 211 ? -17.232 -6.051 3.640 1.00 69.69 211 SER A C 1
ATOM 1829 O O . SER A 1 211 ? -16.580 -5.521 4.527 1.00 69.69 211 SER A O 1
ATOM 1831 N N . LEU A 1 212 ? -18.166 -6.973 3.916 1.00 77.50 212 LEU A N 1
ATOM 1832 C CA . LEU A 1 212 ? -18.423 -7.506 5.272 1.00 77.50 212 LEU A CA 1
ATOM 1833 C C . LEU A 1 212 ? -17.197 -8.196 5.899 1.00 77.50 212 LEU A C 1
ATOM 1835 O O . LEU A 1 212 ? -17.076 -8.281 7.121 1.00 77.50 212 LEU A O 1
ATOM 1839 N N . LYS A 1 213 ? -16.268 -8.670 5.058 1.00 83.88 213 LYS A N 1
ATOM 1840 C CA . LYS A 1 213 ? -15.028 -9.331 5.483 1.00 83.88 213 LYS A CA 1
ATOM 1841 C C . LYS A 1 213 ? -14.146 -8.418 6.333 1.00 83.88 213 LYS A C 1
ATOM 1843 O O . LYS A 1 213 ? -13.435 -8.922 7.192 1.00 83.88 213 LYS A O 1
ATOM 1848 N N . SER A 1 214 ? -14.226 -7.099 6.167 1.00 85.12 214 SER A N 1
ATOM 1849 C CA . SER A 1 214 ? -13.389 -6.176 6.935 1.00 85.12 214 SER A CA 1
ATOM 1850 C C . SER A 1 214 ? -13.770 -6.110 8.424 1.00 85.12 214 SER A C 1
ATOM 1852 O O . SER A 1 214 ? -12.890 -6.000 9.275 1.00 85.12 214 SER A O 1
ATOM 1854 N N . ILE A 1 215 ? -15.051 -6.280 8.786 1.00 86.69 215 ILE A N 1
ATOM 1855 C CA . ILE A 1 215 ? -15.447 -6.417 10.206 1.00 86.69 215 ILE A CA 1
ATOM 1856 C C . ILE A 1 215 ? -14.911 -7.730 10.769 1.00 86.69 215 ILE A C 1
ATOM 1858 O O . ILE A 1 215 ? -14.420 -7.770 11.895 1.00 86.69 215 ILE A O 1
ATOM 1862 N N . GLN A 1 216 ? -14.994 -8.802 9.977 1.00 88.88 216 GLN A N 1
ATOM 1863 C CA . GLN A 1 216 ? -14.478 -10.108 10.363 1.00 88.88 216 GLN A CA 1
ATOM 1864 C C . GLN A 1 216 ? -12.971 -10.036 10.642 1.00 88.88 216 GLN A C 1
ATOM 1866 O O . GLN A 1 216 ? -12.523 -10.475 11.696 1.00 88.88 216 GLN A O 1
ATOM 1871 N N . GLU A 1 217 ? -12.199 -9.413 9.748 1.00 89.00 217 GLU A N 1
ATOM 1872 C CA . GLU A 1 217 ? -10.763 -9.170 9.930 1.00 89.00 217 GLU A CA 1
ATOM 1873 C C . GLU A 1 217 ? -10.467 -8.419 11.230 1.00 89.00 217 GLU A C 1
ATOM 1875 O O . GLU A 1 217 ? -9.534 -8.776 11.947 1.00 89.00 217 GLU A O 1
ATOM 1880 N N . LEU A 1 218 ? -11.287 -7.423 11.568 1.00 90.19 218 LEU A N 1
ATOM 1881 C CA . LEU A 1 218 ? -11.136 -6.623 12.777 1.00 90.19 218 LEU A CA 1
ATOM 1882 C C . LEU A 1 218 ? -11.479 -7.409 14.064 1.00 90.19 218 LEU A C 1
ATOM 1884 O O . LEU A 1 218 ? -10.825 -7.205 15.088 1.00 90.19 218 LEU A O 1
ATOM 1888 N N . ILE A 1 219 ? -12.422 -8.358 14.023 1.00 89.56 219 ILE A N 1
ATOM 1889 C CA . ILE A 1 219 ? -12.678 -9.289 15.142 1.00 89.56 219 ILE A CA 1
ATOM 1890 C C . ILE A 1 219 ? -11.566 -10.327 15.279 1.00 89.56 219 ILE A C 1
ATOM 1892 O O . ILE A 1 219 ? -11.096 -10.583 16.385 1.00 89.56 219 ILE A O 1
ATOM 1896 N N . GLU A 1 220 ? -11.111 -10.913 14.173 1.00 90.12 220 GLU A N 1
ATOM 1897 C CA . GLU A 1 220 ? -9.989 -11.855 14.202 1.00 90.12 220 GLU A CA 1
ATOM 1898 C C . GLU A 1 220 ? -8.714 -11.182 14.723 1.00 90.12 220 GLU A C 1
ATOM 1900 O O . GLU A 1 220 ? -7.956 -11.778 15.487 1.00 90.12 220 GLU A O 1
ATOM 1905 N N . PHE A 1 221 ? -8.512 -9.912 14.374 1.00 90.62 221 PHE A N 1
ATOM 1906 C CA . PHE A 1 221 ? -7.446 -9.085 14.920 1.00 90.62 221 PHE A CA 1
ATOM 1907 C C . PHE A 1 221 ? -7.604 -8.848 16.431 1.00 90.62 221 PHE A C 1
ATOM 1909 O O . PHE A 1 221 ? -6.630 -8.984 17.171 1.00 90.62 221 PHE A O 1
ATOM 1916 N N . LEU A 1 222 ? -8.820 -8.574 16.922 1.00 91.00 222 LEU A N 1
ATOM 1917 C CA . LEU A 1 222 ? -9.095 -8.483 18.363 1.00 91.00 222 LEU A CA 1
ATOM 1918 C C . LEU A 1 222 ? -8.726 -9.783 19.098 1.00 91.00 222 LEU A C 1
ATOM 1920 O O . LEU A 1 222 ? -8.126 -9.726 20.170 1.00 91.00 222 LEU A O 1
ATOM 1924 N N . PHE A 1 223 ?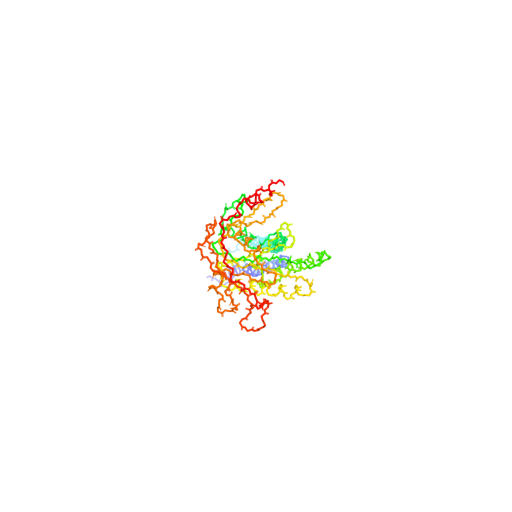 -9.056 -10.944 18.530 1.00 88.56 223 PHE A N 1
ATOM 1925 C CA . PHE A 1 223 ? -8.711 -12.237 19.126 1.00 88.56 223 PHE A CA 1
ATOM 1926 C C . PHE A 1 223 ? -7.203 -12.483 19.162 1.00 88.56 223 PHE A C 1
ATOM 1928 O O . PHE A 1 223 ? -6.688 -12.908 20.193 1.00 88.56 223 PHE A O 1
ATOM 1935 N N . GLN A 1 224 ? -6.480 -12.146 18.093 1.00 87.94 224 GLN A N 1
ATOM 1936 C CA . GLN A 1 224 ? -5.015 -12.218 18.094 1.00 87.94 224 GLN A CA 1
ATOM 1937 C C . GLN A 1 224 ? -4.400 -11.306 19.157 1.00 87.94 224 GLN A C 1
ATOM 1939 O O . GLN A 1 224 ? -3.479 -11.708 19.868 1.00 87.94 224 GLN A O 1
ATOM 1944 N N . ILE A 1 225 ? -4.924 -10.085 19.298 1.00 87.88 225 ILE A N 1
ATOM 1945 C CA . ILE A 1 225 ? -4.494 -9.155 20.341 1.00 87.88 225 ILE A CA 1
ATOM 1946 C C . ILE A 1 225 ? -4.705 -9.774 21.730 1.00 87.88 225 ILE A C 1
ATOM 1948 O O . ILE A 1 225 ? -3.771 -9.777 22.530 1.00 87.88 225 ILE A O 1
ATOM 1952 N N . ASP A 1 226 ? -5.890 -10.320 22.015 1.00 85.88 226 ASP A N 1
ATOM 1953 C CA . ASP A 1 226 ? -6.201 -10.948 23.308 1.00 85.88 226 ASP A CA 1
ATOM 1954 C C . ASP A 1 226 ? -5.286 -12.150 23.610 1.00 85.88 226 ASP A C 1
ATOM 1956 O O . ASP A 1 226 ? -4.753 -12.272 24.715 1.00 85.88 226 ASP A O 1
ATOM 1960 N N . GLU A 1 227 ? -5.028 -13.008 22.619 1.00 84.38 227 GLU A N 1
ATOM 1961 C CA . GLU A 1 227 ? -4.108 -14.145 22.746 1.00 84.38 227 GLU A CA 1
ATOM 1962 C C . GLU A 1 227 ? -2.681 -13.706 23.091 1.00 84.38 227 GLU A C 1
ATOM 1964 O O . GLU A 1 227 ? -2.065 -14.260 24.006 1.00 84.38 227 GLU A O 1
ATOM 1969 N N . HIS A 1 228 ? -2.157 -12.678 22.418 1.00 82.62 228 HIS A N 1
ATOM 1970 C CA . HIS A 1 228 ? -0.819 -12.171 22.713 1.00 82.62 228 HIS A CA 1
ATOM 1971 C C . HIS A 1 228 ? -0.743 -11.463 24.072 1.00 82.62 228 HIS A C 1
ATOM 1973 O O . HIS A 1 228 ? 0.252 -11.607 24.787 1.00 82.62 228 HIS A O 1
ATOM 1979 N N . ILE A 1 229 ? -1.794 -10.742 24.462 1.00 83.69 229 ILE A N 1
ATOM 1980 C CA . ILE A 1 229 ? -1.870 -10.018 25.737 1.00 83.69 229 ILE A CA 1
ATOM 1981 C C . ILE A 1 229 ? -1.882 -10.950 26.944 1.00 83.69 229 ILE A C 1
ATOM 1983 O O . ILE A 1 229 ? -1.312 -10.597 27.978 1.00 83.69 229 ILE A O 1
ATOM 1987 N N . LYS A 1 230 ? -2.474 -12.146 26.831 1.00 78.38 230 LYS A N 1
ATOM 1988 C CA . LYS A 1 230 ? -2.498 -13.133 27.927 1.00 78.38 230 LYS A CA 1
ATOM 1989 C C . LYS A 1 230 ? -1.100 -13.442 28.467 1.00 78.38 230 LYS A C 1
ATOM 1991 O O . LYS A 1 230 ? -0.953 -13.680 29.664 1.00 78.38 230 LYS A O 1
ATOM 1996 N N . SER A 1 231 ? -0.070 -13.368 27.620 1.00 77.44 231 SER A N 1
ATOM 1997 C CA . SER A 1 231 ? 1.329 -13.550 28.032 1.00 77.44 231 SER A CA 1
ATOM 1998 C C . SER A 1 231 ? 1.866 -12.432 28.941 1.00 77.44 231 SER A C 1
ATOM 2000 O O . SER A 1 231 ? 2.775 -12.668 29.731 1.00 77.44 231 SER A O 1
ATOM 2002 N N . LEU A 1 232 ? 1.285 -11.232 28.867 1.00 75.75 232 LEU A N 1
ATOM 2003 C CA . LEU A 1 232 ? 1.736 -10.021 29.556 1.00 75.75 232 LEU A CA 1
ATOM 2004 C C . LEU A 1 232 ? 0.972 -9.739 30.857 1.00 75.75 232 LEU A C 1
ATOM 2006 O O . LEU A 1 232 ? 1.186 -8.693 31.459 1.00 75.75 232 LEU A O 1
ATOM 2010 N N . GLN A 1 233 ? 0.072 -10.635 31.285 1.00 78.12 233 GLN A N 1
ATOM 2011 C CA . GLN A 1 233 ? -0.798 -10.444 32.460 1.00 78.12 233 GLN A CA 1
ATOM 2012 C C . GLN A 1 233 ? -1.606 -9.133 32.427 1.00 78.12 233 GLN A C 1
ATOM 2014 O O . GLN A 1 233 ? -1.968 -8.577 33.463 1.00 78.12 233 GLN A O 1
ATOM 2019 N N . VAL A 1 234 ? -1.920 -8.632 31.234 1.00 81.88 234 VAL A N 1
ATOM 2020 C CA . VAL A 1 234 ? -2.795 -7.473 31.061 1.00 81.88 234 VAL A CA 1
ATOM 2021 C C . VAL A 1 234 ? -4.193 -7.970 30.734 1.00 81.88 234 VAL A C 1
ATOM 2023 O O . VAL A 1 234 ? -4.368 -8.936 30.001 1.00 81.88 234 VAL A O 1
ATOM 2026 N N . ASN A 1 235 ? -5.204 -7.314 31.292 1.00 84.31 235 ASN A N 1
ATOM 2027 C CA . ASN A 1 235 ? -6.586 -7.609 30.956 1.00 84.31 235 ASN A CA 1
ATOM 2028 C C . ASN A 1 235 ? -7.086 -6.653 29.872 1.00 84.31 235 ASN A C 1
ATOM 2030 O O . ASN A 1 235 ? -6.764 -5.462 29.889 1.00 84.31 235 ASN A O 1
ATOM 2034 N N . LEU A 1 236 ? -7.919 -7.153 28.964 1.00 87.38 236 LEU A N 1
ATOM 2035 C CA . LEU A 1 236 ? -8.434 -6.384 27.838 1.00 87.38 236 LEU A CA 1
ATOM 2036 C C . LEU A 1 236 ? -9.930 -6.116 28.001 1.00 87.38 236 LEU A C 1
ATOM 2038 O O . LEU A 1 236 ? -10.704 -6.967 28.423 1.00 87.38 236 LEU A O 1
ATOM 2042 N N . THR A 1 237 ? -10.353 -4.909 27.658 1.00 90.06 237 THR A N 1
ATOM 2043 C CA . THR A 1 237 ? -11.768 -4.563 27.482 1.00 90.06 237 THR A CA 1
ATOM 2044 C C . THR A 1 237 ? -11.949 -4.002 26.093 1.00 90.06 237 THR A C 1
ATOM 2046 O O . THR A 1 237 ? -11.134 -3.184 25.666 1.00 90.06 237 THR A O 1
ATOM 2049 N N . ALA A 1 238 ? -12.984 -4.447 25.388 1.00 91.75 238 ALA A N 1
ATOM 2050 C CA . ALA A 1 238 ? -13.231 -4.012 24.022 1.00 91.75 238 ALA A CA 1
ATOM 2051 C C . ALA A 1 238 ? -14.687 -3.619 23.788 1.00 91.75 238 ALA A C 1
ATOM 2053 O O . ALA A 1 238 ? -15.603 -4.209 24.357 1.00 91.75 238 ALA A O 1
ATOM 2054 N N . CYS A 1 239 ? -14.899 -2.666 22.888 1.00 92.50 239 CYS A N 1
ATOM 2055 C CA . CYS A 1 239 ? -16.208 -2.332 22.352 1.00 92.50 239 CYS A CA 1
ATOM 2056 C C . CYS A 1 239 ? -16.135 -2.258 20.830 1.00 92.50 239 CYS A C 1
ATOM 2058 O O . CYS A 1 239 ? -15.266 -1.580 20.283 1.00 92.50 239 CYS A O 1
ATOM 2060 N N . LEU A 1 240 ? -17.069 -2.931 20.165 1.00 92.69 240 LEU A N 1
ATOM 2061 C CA . LEU A 1 240 ? -17.226 -2.951 18.718 1.00 92.69 240 LEU A CA 1
ATOM 2062 C C . LEU A 1 240 ? -18.509 -2.233 18.321 1.00 92.69 240 LEU A C 1
ATOM 2064 O O . LEU A 1 240 ? -19.588 -2.530 18.840 1.00 92.69 240 LEU A O 1
ATOM 2068 N N . HIS A 1 241 ? -18.390 -1.315 17.371 1.00 91.69 241 HIS A N 1
ATOM 2069 C CA . HIS A 1 241 ? -19.514 -0.549 16.855 1.00 91.69 241 HIS A CA 1
ATOM 2070 C C . HIS A 1 241 ? -19.320 -0.203 15.378 1.00 91.69 241 HIS A C 1
ATOM 2072 O O . HIS A 1 241 ? -18.196 -0.118 14.892 1.00 91.69 241 HIS A O 1
ATOM 2078 N N . ILE A 1 242 ? -20.429 0.016 14.676 1.00 90.94 242 ILE A N 1
ATOM 2079 C CA . ILE A 1 242 ? -20.455 0.497 13.293 1.00 90.94 242 ILE A CA 1
ATOM 2080 C C . ILE A 1 242 ? -21.278 1.770 13.262 1.00 90.94 242 ILE A C 1
ATOM 2082 O O . ILE A 1 242 ? -22.409 1.765 13.754 1.00 90.94 242 ILE A O 1
ATOM 2086 N N . GLY A 1 243 ? -20.722 2.822 12.666 1.00 88.31 243 GLY A N 1
ATOM 2087 C CA . GLY A 1 243 ? -21.406 4.101 12.525 1.00 88.31 243 GLY A CA 1
ATOM 2088 C C . GLY A 1 243 ? -20.757 5.032 11.506 1.00 88.31 243 GLY A C 1
ATOM 2089 O O . GLY A 1 243 ? -19.722 4.707 10.918 1.00 88.31 243 GLY A O 1
ATOM 2090 N N . CYS A 1 244 ? -21.379 6.195 11.324 1.00 89.19 244 CYS A N 1
ATOM 2091 C CA . CYS A 1 244 ? -20.916 7.247 10.422 1.00 89.19 244 CYS A CA 1
ATOM 2092 C C . CYS A 1 244 ? -19.774 8.041 11.065 1.00 89.19 244 CYS A C 1
ATOM 2094 O O . CYS A 1 244 ? -19.886 8.438 12.227 1.00 89.19 244 CYS A O 1
ATOM 2096 N N . ILE A 1 245 ? -18.687 8.319 10.342 1.00 91.12 245 ILE A N 1
ATOM 2097 C CA . ILE A 1 245 ? -17.503 8.997 10.898 1.00 91.12 245 ILE A CA 1
ATOM 2098 C C . ILE A 1 245 ? -16.908 9.975 9.904 1.00 91.12 245 ILE A C 1
ATOM 2100 O O . ILE A 1 245 ? -16.725 9.645 8.737 1.00 91.12 245 ILE A O 1
ATOM 2104 N N . ASN A 1 246 ? -16.535 11.156 10.393 1.00 89.12 246 ASN A N 1
ATOM 2105 C CA . ASN A 1 246 ? -15.707 12.086 9.641 1.00 89.12 246 ASN A CA 1
ATOM 2106 C C . ASN A 1 246 ? -14.245 11.880 10.038 1.00 89.12 246 ASN A C 1
ATOM 2108 O O . ASN A 1 246 ? -13.886 12.056 11.201 1.00 89.12 246 ASN A O 1
ATOM 2112 N N . GLU A 1 247 ? -13.405 11.505 9.080 1.00 88.38 247 GLU A N 1
ATOM 2113 C CA . GLU A 1 247 ? -11.956 11.423 9.251 1.00 88.38 247 GLU A CA 1
ATOM 2114 C C . GLU A 1 247 ? -11.317 12.683 8.659 1.00 88.38 247 GLU A C 1
ATOM 2116 O O . GLU A 1 247 ? -11.551 13.021 7.495 1.00 88.38 247 GLU A O 1
ATOM 2121 N N . ILE A 1 248 ? -10.529 13.393 9.467 1.00 87.62 248 ILE A N 1
ATOM 2122 C CA . ILE A 1 248 ? -9.986 14.711 9.125 1.00 87.62 248 ILE A CA 1
ATOM 2123 C C . ILE A 1 248 ? -8.490 14.742 9.422 1.00 87.62 248 ILE A C 1
ATOM 2125 O O . ILE A 1 248 ? -8.039 14.251 10.455 1.00 87.62 248 ILE A O 1
ATOM 2129 N N . LEU A 1 249 ? -7.709 15.348 8.529 1.00 85.56 249 LEU A N 1
ATOM 2130 C CA . LEU A 1 249 ? -6.304 15.654 8.789 1.00 85.56 249 LEU A CA 1
ATOM 2131 C C . LEU A 1 249 ? -6.179 17.033 9.448 1.00 85.56 249 LEU A C 1
ATOM 2133 O O . LEU A 1 249 ? -6.462 18.058 8.829 1.00 85.56 249 LEU A O 1
ATOM 2137 N N . ILE A 1 250 ? -5.710 17.056 10.691 1.00 81.38 250 ILE A N 1
ATOM 2138 C CA . ILE A 1 250 ? -5.503 18.259 11.503 1.00 81.38 250 ILE A CA 1
ATOM 2139 C C . ILE A 1 250 ? -3.998 18.578 11.570 1.00 81.38 250 ILE A C 1
ATOM 2141 O O . ILE A 1 250 ? -3.147 17.698 11.436 1.00 81.38 250 ILE A O 1
ATOM 2145 N N . HIS A 1 251 ? -3.658 19.853 11.786 1.00 72.12 251 HIS A N 1
ATOM 2146 C CA . HIS A 1 251 ? -2.288 20.339 12.025 1.00 72.12 251 HIS A CA 1
ATOM 2147 C C . HIS A 1 251 ? -1.292 20.089 10.879 1.00 72.12 251 HIS A C 1
ATOM 2149 O O . HIS A 1 251 ? -0.123 19.777 11.119 1.00 72.12 251 HIS A O 1
ATOM 2155 N N . PHE A 1 252 ? -1.743 20.295 9.638 1.00 67.69 252 PHE A N 1
ATOM 2156 C CA . PHE A 1 252 ? -0.959 20.087 8.413 1.00 67.69 252 PHE A CA 1
ATOM 2157 C C . PHE A 1 252 ? 0.449 20.713 8.447 1.00 67.69 252 PHE A C 1
ATOM 2159 O O . PHE A 1 252 ? 1.405 20.093 7.997 1.00 67.69 252 PHE A O 1
ATOM 2166 N N . GLU A 1 253 ? 0.594 21.914 9.015 1.00 68.44 253 GLU A N 1
ATOM 2167 C CA . GLU A 1 253 ? 1.833 22.703 8.926 1.00 68.44 253 GLU A CA 1
ATOM 2168 C C . GLU A 1 253 ? 2.984 22.239 9.835 1.00 68.44 253 GLU A C 1
ATOM 2170 O O . GLU A 1 253 ? 4.136 22.555 9.548 1.00 68.44 253 GLU A O 1
ATOM 2175 N N . LYS A 1 254 ? 2.714 21.537 10.946 1.00 71.50 254 LYS A N 1
ATOM 2176 C CA . LYS A 1 254 ? 3.760 21.192 11.938 1.00 71.50 254 LYS A CA 1
ATOM 2177 C C . LYS A 1 254 ? 3.767 19.723 12.336 1.00 71.50 254 LYS A C 1
ATOM 2179 O O . LYS A 1 254 ? 4.833 19.121 12.402 1.00 71.50 254 LYS A O 1
ATOM 2184 N N . TYR A 1 255 ? 2.595 19.154 12.607 1.00 78.62 255 TYR A N 1
ATOM 2185 C CA . TYR A 1 255 ? 2.448 17.777 13.077 1.00 78.62 255 TYR A CA 1
ATOM 2186 C C . TYR A 1 255 ? 1.145 17.196 12.530 1.00 78.62 255 TYR A C 1
ATOM 2188 O O . TYR A 1 255 ? 0.159 17.161 13.269 1.00 78.62 255 TYR A O 1
ATOM 2196 N N . PRO A 1 256 ? 1.120 16.773 11.252 1.00 78.56 256 PRO A N 1
ATOM 2197 C CA . PRO A 1 256 ? -0.085 16.231 10.643 1.00 78.56 256 PRO A CA 1
ATOM 2198 C C . PRO A 1 256 ? -0.568 15.029 11.452 1.00 78.56 256 PRO A C 1
ATOM 2200 O O . PRO A 1 256 ? 0.166 14.058 11.650 1.00 78.56 256 PRO A O 1
ATOM 2203 N N . LYS A 1 257 ? -1.802 15.114 11.941 1.00 81.94 257 LYS A N 1
ATOM 2204 C CA . LYS A 1 257 ? -2.466 14.050 12.692 1.00 81.94 257 LYS A CA 1
ATOM 2205 C C . LYS A 1 257 ? -3.833 13.815 12.098 1.00 81.94 257 LYS A C 1
ATOM 2207 O O . LYS A 1 257 ? -4.542 14.763 11.776 1.00 81.94 257 LYS A O 1
ATOM 2212 N N . ILE A 1 258 ? -4.192 12.551 11.963 1.00 85.75 258 ILE A N 1
ATOM 2213 C CA . ILE A 1 258 ? -5.545 12.185 11.577 1.00 85.75 258 ILE A CA 1
ATOM 2214 C C . ILE A 1 258 ? -6.364 12.044 12.840 1.00 85.75 258 ILE A C 1
ATOM 2216 O O . ILE A 1 258 ? -5.940 11.385 13.788 1.00 85.75 258 ILE A O 1
ATOM 2220 N N . ASP A 1 259 ? -7.516 12.689 12.825 1.00 86.19 259 ASP A N 1
ATOM 2221 C CA . ASP A 1 259 ? -8.492 12.619 13.890 1.00 86.19 259 ASP A CA 1
ATOM 2222 C C . ASP A 1 259 ? -9.837 12.161 13.325 1.00 86.19 259 ASP A C 1
ATOM 2224 O O . ASP A 1 259 ? -10.121 12.301 12.130 1.00 86.19 259 ASP A O 1
ATOM 2228 N N . MET A 1 260 ? -10.656 11.576 14.190 1.00 88.81 260 MET A N 1
ATOM 2229 C CA . MET A 1 260 ? -11.972 11.062 13.832 1.00 88.81 260 MET A CA 1
ATOM 2230 C C . MET A 1 260 ? -13.033 11.743 14.679 1.00 88.81 260 MET A C 1
ATOM 2232 O O . MET A 1 260 ? -13.001 11.664 15.908 1.00 88.81 260 MET A O 1
ATOM 2236 N N . TRP A 1 261 ? -14.000 12.380 14.028 1.00 88.31 261 TRP A N 1
ATOM 2237 C CA . TRP A 1 261 ? -15.074 13.113 14.689 1.00 88.31 261 TRP A CA 1
ATOM 2238 C C . TRP A 1 261 ? -16.420 12.479 14.357 1.00 88.31 261 TRP A C 1
ATOM 2240 O O . TRP A 1 261 ? -16.785 12.318 13.191 1.00 88.31 261 TRP A O 1
ATOM 2250 N N . SER A 1 262 ? -17.155 12.089 15.397 1.00 88.38 262 SER A N 1
ATOM 2251 C CA . SER A 1 262 ? -18.510 11.552 15.289 1.00 88.38 262 SER A CA 1
ATOM 2252 C C . SER A 1 262 ? -19.153 11.404 16.666 1.00 88.38 262 SER A C 1
ATOM 2254 O O . SER A 1 262 ? -18.469 11.069 17.635 1.00 88.38 262 SER A O 1
ATOM 2256 N N . GLU A 1 263 ? -20.478 11.537 16.735 1.00 87.44 263 GLU A N 1
ATOM 2257 C CA . GLU A 1 263 ? -21.262 11.150 17.915 1.00 87.44 263 GLU A CA 1
ATOM 2258 C C . GLU A 1 263 ? -21.077 9.658 18.254 1.00 87.44 263 GLU A C 1
ATOM 2260 O O . GLU A 1 263 ? -21.030 9.284 19.427 1.00 87.44 263 GLU A O 1
ATOM 2265 N N . HIS A 1 264 ? -20.859 8.805 17.244 1.00 88.56 264 HIS A N 1
ATOM 2266 C CA . HIS A 1 264 ? -20.601 7.373 17.426 1.00 88.56 264 HIS A CA 1
ATOM 2267 C C . HIS A 1 264 ? -19.324 7.097 18.239 1.00 88.56 264 HIS A C 1
ATOM 2269 O O . HIS A 1 264 ? -19.257 6.114 18.977 1.00 88.56 264 HIS A O 1
ATOM 2275 N N . ILE A 1 265 ? -18.317 7.974 18.169 1.00 87.56 265 ILE A N 1
ATOM 2276 C CA . ILE A 1 265 ? -17.079 7.837 18.955 1.00 87.56 265 ILE A CA 1
ATOM 2277 C C . ILE A 1 265 ? -17.347 8.158 20.425 1.00 87.56 265 ILE A C 1
ATOM 2279 O O . ILE A 1 265 ? -16.888 7.431 21.309 1.00 87.56 265 ILE A O 1
ATOM 2283 N N . SER A 1 266 ? -18.115 9.214 20.695 1.00 86.88 266 SER A N 1
ATOM 2284 C CA . SER A 1 266 ? -18.543 9.577 22.049 1.00 86.88 266 SER A CA 1
ATOM 2285 C C . SER A 1 266 ? -19.417 8.482 22.668 1.00 86.88 266 SER A C 1
ATOM 2287 O O . SER A 1 266 ? -19.258 8.145 23.842 1.00 86.88 266 SER A O 1
ATOM 2289 N N . PHE A 1 267 ? -20.282 7.862 21.868 1.00 86.38 267 PHE A N 1
ATOM 2290 C CA . PHE A 1 267 ? -21.107 6.736 22.293 1.00 86.38 267 PHE A CA 1
ATOM 2291 C C . PHE A 1 267 ? -20.282 5.512 22.688 1.00 86.38 267 PHE A C 1
ATOM 2293 O O . PHE A 1 267 ? -20.492 4.949 23.761 1.00 86.38 267 PHE A O 1
ATOM 2300 N N . ILE A 1 268 ? -19.285 5.130 21.888 1.00 88.38 268 ILE A N 1
ATOM 2301 C CA . ILE A 1 268 ? -18.402 4.009 22.237 1.00 88.38 268 ILE A CA 1
ATOM 2302 C C . ILE A 1 268 ? -17.621 4.291 23.520 1.00 88.38 268 ILE A C 1
ATOM 2304 O O . ILE A 1 268 ? -17.479 3.402 24.355 1.00 88.38 268 ILE A O 1
ATOM 2308 N N . GLN A 1 269 ? -17.141 5.521 23.719 1.00 86.62 269 GLN A N 1
ATOM 2309 C CA . GLN A 1 269 ? -16.455 5.902 24.960 1.00 86.62 269 GLN A CA 1
ATOM 2310 C C . GLN A 1 269 ? -17.364 5.750 26.187 1.00 86.62 269 GLN A C 1
ATOM 2312 O O . GLN A 1 269 ? -16.927 5.259 27.230 1.00 86.62 269 GLN A O 1
ATOM 2317 N N . LEU A 1 270 ? -18.642 6.112 26.048 1.00 84.31 270 LEU A N 1
ATOM 2318 C CA . LEU A 1 270 ? -19.657 5.885 27.077 1.00 84.31 270 LEU A CA 1
ATOM 2319 C C . LEU A 1 270 ? -19.917 4.399 27.332 1.00 84.31 270 LEU A C 1
ATOM 2321 O O . LEU A 1 270 ? -20.106 4.015 28.484 1.00 84.31 270 LEU A O 1
ATOM 2325 N N . LEU A 1 271 ? -19.926 3.557 26.296 1.00 84.62 271 LEU A N 1
ATOM 2326 C CA . LEU A 1 271 ? -20.061 2.110 26.477 1.00 84.62 271 LEU A CA 1
ATOM 2327 C C . LEU A 1 271 ? -18.847 1.530 27.193 1.00 84.62 271 LEU A C 1
ATOM 2329 O O . LEU A 1 271 ? -19.005 0.781 28.152 1.00 84.62 271 LEU A O 1
ATOM 2333 N N . MET A 1 272 ? -17.645 1.935 26.792 1.00 85.81 272 MET A N 1
ATOM 2334 C CA . MET A 1 272 ? -16.388 1.457 27.364 1.00 85.81 272 MET A CA 1
ATOM 2335 C C . MET A 1 272 ? -16.267 1.684 28.867 1.00 85.81 272 MET A C 1
ATOM 2337 O O . MET A 1 272 ? -15.698 0.838 29.552 1.00 85.81 272 MET A O 1
ATOM 2341 N N . SER A 1 273 ? -16.826 2.770 29.407 1.00 82.19 273 SER A N 1
ATOM 2342 C CA . SER A 1 273 ? -16.815 3.013 30.857 1.00 82.19 273 SER A CA 1
ATOM 2343 C C . SER A 1 273 ? -17.697 2.038 31.649 1.00 82.19 273 SER A C 1
ATOM 2345 O O . SER A 1 273 ? -17.483 1.857 32.847 1.00 82.19 273 SER A O 1
ATOM 2347 N N . LYS A 1 274 ? -18.664 1.386 30.990 1.00 82.00 274 LYS A N 1
ATOM 2348 C CA . LYS A 1 274 ? -19.625 0.451 31.599 1.00 82.00 274 LYS A CA 1
ATOM 2349 C C . LYS A 1 274 ? -19.259 -1.018 31.373 1.00 82.00 274 LYS A C 1
ATOM 2351 O O . LYS A 1 274 ? -19.862 -1.897 31.987 1.00 82.00 274 LYS A O 1
ATOM 2356 N N . ILE A 1 275 ? -18.283 -1.294 30.506 1.00 83.69 275 ILE A N 1
ATOM 2357 C CA . ILE A 1 275 ? -17.830 -2.649 30.189 1.00 83.69 275 ILE A CA 1
ATOM 2358 C C . ILE A 1 275 ? -16.930 -3.175 31.296 1.00 83.69 275 ILE A C 1
ATOM 2360 O O . ILE A 1 275 ? -16.071 -2.483 31.839 1.00 83.69 275 ILE A O 1
ATOM 2364 N N . GLN A 1 276 ? -17.113 -4.449 31.609 1.00 81.94 276 GLN A N 1
ATOM 2365 C CA . GLN A 1 276 ? -16.287 -5.135 32.582 1.00 81.94 276 GLN A CA 1
ATOM 2366 C C . GLN A 1 276 ? -15.022 -5.709 31.977 1.00 81.94 276 GLN A C 1
ATOM 2368 O O . GLN A 1 276 ? -14.972 -6.058 30.803 1.00 81.94 276 GLN A O 1
ATOM 2373 N N . ILE A 1 277 ? -14.020 -5.875 32.835 1.00 84.25 277 ILE A N 1
ATOM 2374 C CA . ILE A 1 277 ? -12.719 -6.447 32.496 1.00 84.25 277 ILE A CA 1
ATOM 2375 C C . ILE A 1 277 ? -12.888 -7.804 31.786 1.00 84.25 277 ILE A C 1
ATOM 2377 O O . ILE A 1 277 ? -13.686 -8.630 32.232 1.00 84.25 277 ILE A O 1
ATOM 2381 N N . ASN A 1 278 ? -12.146 -8.033 30.695 1.00 84.06 278 ASN A N 1
ATOM 2382 C CA . ASN A 1 278 ? -12.171 -9.249 29.865 1.00 84.06 278 ASN A CA 1
ATOM 2383 C C . ASN A 1 278 ? -13.509 -9.532 29.171 1.00 84.06 278 ASN A C 1
ATOM 2385 O O . ASN A 1 278 ? -13.836 -10.687 28.908 1.00 84.06 278 ASN A O 1
ATOM 2389 N N . HIS A 1 279 ? -14.281 -8.486 28.875 1.00 85.75 279 HIS A N 1
ATOM 2390 C CA . HIS A 1 279 ? -15.480 -8.585 28.052 1.00 85.75 279 HIS A CA 1
ATOM 2391 C C . HIS A 1 279 ? -15.350 -7.703 26.809 1.00 85.75 279 HIS A C 1
ATOM 2393 O O . HIS A 1 279 ? -14.765 -6.613 26.848 1.00 85.75 279 HIS A O 1
ATOM 2399 N N . CYS A 1 280 ? -15.940 -8.179 25.714 1.00 88.94 280 CYS A N 1
ATOM 2400 C CA . CYS A 1 280 ? -16.122 -7.416 24.492 1.00 88.94 280 CYS A CA 1
ATOM 2401 C C . CYS A 1 280 ? -17.613 -7.147 24.276 1.00 88.94 280 CYS A C 1
ATOM 2403 O O . CYS A 1 280 ? -18.402 -8.088 24.165 1.00 88.94 280 CYS A O 1
ATOM 2405 N N . LEU A 1 281 ? -18.005 -5.874 24.252 1.00 90.44 281 LEU A N 1
ATOM 2406 C CA . LEU A 1 281 ? -19.381 -5.454 23.993 1.00 90.44 281 LEU A CA 1
ATOM 2407 C C . LEU A 1 281 ? -19.541 -5.073 22.524 1.00 90.44 281 LEU A C 1
ATOM 2409 O O . LEU A 1 281 ? -18.674 -4.442 21.927 1.00 90.44 281 LEU A O 1
ATOM 2413 N N . VAL A 1 282 ? -20.664 -5.465 21.946 1.00 90.06 282 VAL A N 1
ATOM 2414 C CA . VAL A 1 282 ? -20.985 -5.321 20.534 1.00 90.06 282 VAL A CA 1
ATOM 2415 C C . VAL A 1 282 ? -22.373 -4.708 20.390 1.00 90.06 282 VAL A C 1
ATOM 2417 O O . VAL A 1 282 ? -23.319 -5.116 21.069 1.00 90.06 282 VAL A O 1
ATOM 2420 N N . THR A 1 283 ? -22.509 -3.711 19.518 1.00 89.19 283 THR A N 1
ATOM 2421 C CA . THR A 1 283 ? -23.809 -3.084 19.232 1.00 89.19 283 THR A CA 1
ATOM 2422 C C . THR A 1 283 ? -24.666 -3.935 18.298 1.00 89.19 283 THR A C 1
ATOM 2424 O O . THR A 1 283 ? -24.151 -4.768 17.550 1.00 89.19 283 THR A O 1
ATOM 2427 N N . SER A 1 284 ? -25.981 -3.700 18.295 1.00 86.50 284 SER A N 1
ATOM 2428 C CA . SER A 1 284 ? -26.934 -4.357 17.385 1.00 86.50 284 SER A CA 1
ATOM 2429 C C . SER A 1 284 ? -26.494 -4.317 15.919 1.00 86.50 284 SER A C 1
ATOM 2431 O O . SER A 1 284 ? -26.568 -5.336 15.240 1.00 86.50 284 SER A O 1
ATOM 2433 N N . SER A 1 285 ? -25.966 -3.181 15.454 1.00 86.31 285 SER A N 1
ATOM 2434 C CA . SER A 1 285 ? -25.478 -3.010 14.078 1.00 86.31 285 SER A CA 1
ATOM 2435 C C . SER A 1 285 ? -24.408 -4.029 13.678 1.00 86.31 285 SER A C 1
ATOM 2437 O O . SER A 1 285 ? -24.451 -4.568 12.579 1.00 86.31 285 SER A O 1
ATOM 2439 N N . VAL A 1 286 ? -23.480 -4.348 14.580 1.00 87.50 286 VAL A N 1
ATOM 2440 C CA . VAL A 1 286 ? -22.437 -5.355 14.343 1.00 87.50 286 VAL A CA 1
ATOM 2441 C C . VAL A 1 286 ? -23.012 -6.765 14.483 1.00 87.50 286 VAL A C 1
ATOM 2443 O O . VAL A 1 286 ? -22.707 -7.635 13.671 1.00 87.50 286 VAL A O 1
ATOM 2446 N N . TYR A 1 287 ? -23.869 -6.991 15.485 1.00 88.44 287 TYR A N 1
ATOM 2447 C CA . TYR A 1 287 ? -24.521 -8.283 15.710 1.00 88.44 287 TYR A CA 1
ATOM 2448 C C . TYR A 1 287 ? -25.295 -8.757 14.475 1.00 88.44 287 TYR A C 1
ATOM 2450 O O . TYR A 1 287 ? -25.111 -9.890 14.035 1.00 88.44 287 TYR A O 1
ATOM 2458 N N . HIS A 1 288 ? -26.100 -7.880 13.867 1.00 87.50 288 HIS A N 1
ATOM 2459 C CA . HIS A 1 288 ? -26.889 -8.218 12.681 1.00 87.50 288 HIS A CA 1
ATOM 2460 C C . HIS A 1 288 ? -26.040 -8.649 11.480 1.00 87.50 288 HIS A C 1
ATOM 2462 O O . HIS A 1 288 ? -26.529 -9.400 10.643 1.00 87.50 288 HIS A O 1
ATOM 2468 N N . LEU A 1 289 ? -24.780 -8.215 11.402 1.00 86.25 289 LEU A N 1
ATOM 2469 C CA . LEU A 1 289 ? -23.877 -8.578 10.310 1.00 86.25 289 LEU A CA 1
ATOM 2470 C C . LEU A 1 289 ? -23.112 -9.881 10.556 1.00 86.25 289 LEU A C 1
ATOM 2472 O O . LEU A 1 289 ? -22.604 -10.473 9.607 1.00 86.25 289 LEU A O 1
ATOM 2476 N N . LEU A 1 290 ? -22.984 -10.310 11.813 1.00 87.06 290 LEU A N 1
ATOM 2477 C CA . LEU A 1 290 ? -22.009 -11.328 12.212 1.00 87.06 290 LEU A CA 1
ATOM 2478 C C . LEU A 1 290 ? -22.574 -12.485 13.035 1.00 87.06 290 LEU A C 1
ATOM 2480 O O . LEU A 1 290 ? -21.822 -13.401 13.375 1.00 87.06 290 LEU A O 1
ATOM 2484 N N . ASN A 1 291 ? -23.868 -12.463 13.353 1.00 85.94 291 ASN A N 1
ATOM 2485 C CA . ASN A 1 291 ? -24.539 -13.497 14.143 1.00 85.94 291 ASN A CA 1
ATOM 2486 C C . ASN A 1 291 ? -24.310 -14.922 13.601 1.00 85.94 291 ASN A C 1
ATOM 2488 O O . ASN A 1 291 ? -24.221 -15.867 14.377 1.00 85.94 291 ASN A O 1
ATOM 2492 N N . ASP A 1 292 ? -24.141 -15.068 12.286 1.00 84.62 292 ASP A N 1
ATOM 2493 C CA . ASP A 1 292 ? -23.950 -16.369 11.636 1.00 84.62 292 ASP A CA 1
ATOM 2494 C C . ASP A 1 292 ? -22.503 -16.892 11.713 1.00 84.62 292 ASP A C 1
ATOM 2496 O O . ASP A 1 292 ? -22.235 -18.019 11.301 1.00 84.62 292 ASP A O 1
ATOM 2500 N N . LEU A 1 293 ? -21.556 -16.090 12.218 1.00 85.00 293 LEU A N 1
ATOM 2501 C CA . LEU A 1 293 ? -20.122 -16.413 12.253 1.00 85.00 293 LEU A CA 1
ATOM 2502 C C . LEU A 1 293 ? -19.547 -16.499 13.675 1.00 85.00 293 LEU A C 1
ATOM 2504 O O . LEU A 1 293 ? -18.572 -17.222 13.908 1.00 85.00 293 LEU A O 1
ATOM 2508 N N . TYR A 1 294 ? -20.143 -15.787 14.634 1.00 88.00 294 TYR A N 1
ATOM 2509 C CA . TYR A 1 294 ? -19.618 -15.657 15.993 1.00 88.00 294 TYR A CA 1
ATOM 2510 C C . TYR A 1 294 ? -20.684 -15.899 17.062 1.00 88.00 294 TYR A C 1
ATOM 2512 O O . TYR A 1 294 ? -21.880 -15.742 16.835 1.00 88.00 294 TYR A O 1
ATOM 2520 N N . LEU A 1 295 ? -20.230 -16.264 18.262 1.00 86.56 295 LEU A N 1
ATOM 2521 C CA . LEU A 1 295 ? -21.099 -16.475 19.414 1.00 86.56 295 LEU A CA 1
ATOM 2522 C C . LEU A 1 295 ? -21.344 -15.161 20.149 1.00 86.56 295 LEU A C 1
ATOM 2524 O O . LEU A 1 295 ? -20.416 -14.546 20.682 1.00 86.56 295 LEU A O 1
ATOM 2528 N N . PHE A 1 296 ? -22.618 -14.788 20.245 1.00 86.88 296 PHE A N 1
ATOM 2529 C CA . PHE A 1 296 ? -23.070 -13.612 20.976 1.00 86.88 296 PHE A CA 1
ATOM 2530 C C . PHE A 1 296 ? -24.018 -13.987 22.111 1.00 86.88 296 PHE A C 1
ATOM 2532 O O . PHE A 1 296 ? -24.801 -14.932 22.017 1.00 86.88 296 PHE A O 1
ATOM 2539 N N . ARG A 1 297 ? -23.995 -13.194 23.182 1.00 85.06 297 ARG A N 1
ATOM 2540 C CA . ARG A 1 297 ? -24.978 -13.265 24.266 1.00 85.06 297 ARG A CA 1
ATOM 2541 C C . ARG A 1 297 ? -25.568 -11.892 24.525 1.00 85.06 297 ARG A C 1
ATOM 2543 O O . ARG A 1 297 ? -24.837 -10.916 24.583 1.00 85.06 297 ARG A O 1
ATOM 2550 N N . ILE A 1 298 ? -26.877 -11.813 24.731 1.00 84.50 298 ILE A N 1
ATOM 2551 C CA . ILE A 1 298 ? -27.543 -10.549 25.066 1.00 84.50 298 ILE A CA 1
ATOM 2552 C C . ILE A 1 298 ? -26.962 -10.003 26.380 1.00 84.50 298 ILE A C 1
ATOM 2554 O O . ILE A 1 298 ? -26.974 -10.695 27.400 1.00 84.50 298 ILE A O 1
ATOM 2558 N N . ALA A 1 299 ? -26.451 -8.772 26.340 1.00 80.75 299 ALA A N 1
ATOM 2559 C CA . ALA A 1 299 ? -25.911 -8.058 27.498 1.00 80.75 299 ALA A CA 1
ATOM 2560 C C . ALA A 1 299 ? -26.976 -7.165 28.155 1.00 80.75 299 ALA A C 1
ATOM 2562 O O . ALA A 1 299 ? -27.034 -7.035 29.381 1.00 80.75 299 ALA A O 1
ATOM 2563 N N . GLY A 1 300 ? -27.837 -6.561 27.335 1.00 80.50 300 GLY A N 1
ATOM 2564 C CA . GLY A 1 300 ? -28.867 -5.632 27.778 1.00 80.50 300 GLY A CA 1
ATOM 2565 C C . GLY A 1 300 ? -29.380 -4.750 26.646 1.00 80.50 300 GLY A C 1
ATOM 2566 O O . GLY A 1 300 ? -29.169 -5.029 25.466 1.00 80.50 300 GLY A O 1
ATOM 2567 N N . SER A 1 301 ? -30.040 -3.664 27.027 1.00 79.69 301 SER A N 1
ATOM 2568 C CA . SER A 1 301 ? -30.557 -2.650 26.110 1.00 79.69 301 SER A CA 1
ATOM 2569 C C . SER A 1 301 ? -30.241 -1.265 26.655 1.00 79.69 301 SER A C 1
ATOM 2571 O O . SER A 1 301 ? -30.384 -1.012 27.856 1.00 79.69 301 SER A O 1
ATOM 2573 N N . ILE A 1 302 ? -29.850 -0.364 25.769 1.00 74.38 302 ILE A N 1
ATOM 2574 C CA . ILE A 1 30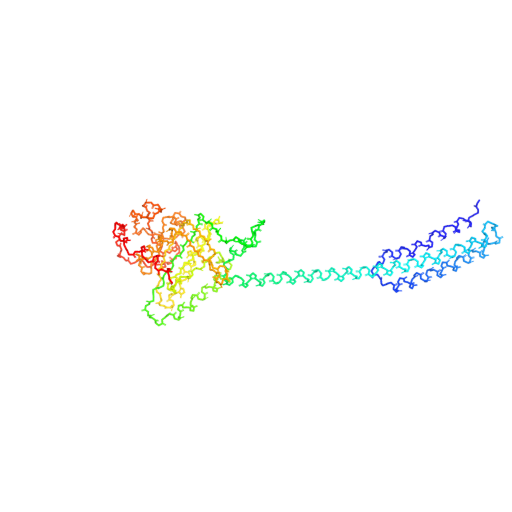2 ? -29.619 1.042 26.081 1.00 74.38 302 ILE A CA 1
ATOM 2575 C C . ILE A 1 302 ? -30.917 1.789 25.828 1.00 74.38 302 ILE A C 1
ATOM 2577 O O . ILE A 1 302 ? -31.415 1.745 24.712 1.00 74.38 302 ILE A O 1
ATOM 2581 N N . ILE A 1 303 ? -31.464 2.452 26.846 1.00 65.44 303 ILE A N 1
ATOM 2582 C CA . ILE A 1 303 ? -32.737 3.172 26.741 1.00 65.44 303 ILE A CA 1
ATOM 2583 C C . ILE A 1 303 ? -32.466 4.664 26.926 1.00 65.44 303 ILE A C 1
ATOM 2585 O O . ILE A 1 303 ? -31.823 5.054 27.903 1.00 65.44 303 ILE A O 1
ATOM 2589 N N . ASN A 1 304 ? -32.988 5.471 25.998 1.00 59.00 304 ASN A N 1
ATOM 2590 C CA . ASN A 1 304 ? -32.831 6.927 25.915 1.00 59.00 304 ASN A CA 1
ATOM 2591 C C . ASN A 1 304 ? -31.366 7.380 25.880 1.00 59.00 304 ASN A C 1
ATOM 2593 O O . ASN A 1 304 ? -30.783 7.718 26.910 1.00 59.00 304 ASN A O 1
ATOM 2597 N N . THR A 1 305 ? -30.777 7.436 24.686 1.00 61.00 305 THR A N 1
ATOM 2598 C CA . THR A 1 305 ? -29.493 8.111 24.496 1.00 61.00 305 THR A CA 1
ATOM 2599 C C . THR A 1 305 ? -29.711 9.599 24.225 1.00 61.00 305 THR A C 1
ATOM 2601 O O . THR A 1 305 ? -30.503 9.956 23.364 1.00 61.00 305 THR A O 1
ATOM 2604 N N . PRO A 1 306 ? -28.988 10.487 24.915 1.00 54.97 306 PRO A N 1
ATOM 2605 C CA . PRO A 1 306 ? -28.951 11.923 24.606 1.00 54.97 306 PRO A CA 1
ATOM 2606 C C . PRO A 1 306 ? -28.161 12.270 23.328 1.00 54.97 306 PRO A C 1
ATOM 2608 O O . PRO A 1 306 ? -28.065 13.438 22.970 1.00 54.97 306 PRO A O 1
ATOM 2611 N N . MET A 1 307 ? -27.568 11.274 22.664 1.00 64.69 307 MET A N 1
ATOM 2612 C CA . MET A 1 307 ? -26.921 11.401 21.352 1.00 64.69 307 MET A CA 1
ATOM 2613 C C . MET A 1 307 ? -27.933 11.058 20.253 1.00 64.69 307 MET A C 1
ATOM 2615 O O . MET A 1 307 ? -28.816 10.237 20.506 1.00 64.69 307 MET A O 1
ATOM 2619 N N . ASN A 1 308 ? -27.786 11.612 19.043 1.00 62.38 308 ASN A N 1
ATOM 2620 C CA . ASN A 1 308 ? -28.645 11.318 17.883 1.00 62.38 308 ASN A CA 1
ATOM 2621 C C . ASN A 1 308 ? -28.321 9.942 17.271 1.00 62.38 308 ASN A C 1
ATOM 2623 O O . ASN A 1 308 ? -28.193 9.778 16.060 1.00 62.38 308 ASN A O 1
ATOM 2627 N N . ILE A 1 309 ? -28.159 8.941 18.125 1.00 65.88 309 ILE A N 1
ATOM 2628 C CA . ILE A 1 309 ? -27.957 7.543 17.769 1.00 65.88 309 ILE A CA 1
ATOM 2629 C C . ILE A 1 309 ? -29.267 6.830 18.096 1.00 65.88 309 ILE A C 1
ATOM 2631 O O . ILE A 1 309 ? -29.997 7.270 18.983 1.00 65.88 309 ILE A O 1
ATOM 2635 N N . GLU A 1 310 ? -29.592 5.780 17.340 1.00 61.09 310 GLU A N 1
ATOM 2636 C CA . GLU A 1 310 ? -30.865 5.058 17.429 1.00 61.09 310 GLU A CA 1
ATOM 2637 C C . GLU A 1 310 ? -31.365 4.910 18.874 1.00 61.09 310 GLU A C 1
ATOM 2639 O O . GLU A 1 310 ? -30.715 4.321 19.740 1.00 61.09 310 GLU A O 1
ATOM 2644 N N . ASN A 1 311 ? -32.550 5.459 19.136 1.00 52.84 311 ASN A N 1
ATOM 2645 C CA . ASN A 1 311 ? -33.187 5.333 20.435 1.00 52.84 311 ASN A CA 1
ATOM 2646 C C . ASN A 1 311 ? -33.584 3.866 20.636 1.00 52.84 311 ASN A C 1
ATOM 2648 O O . ASN A 1 311 ? -34.396 3.339 19.879 1.00 52.84 311 ASN A O 1
ATOM 2652 N N . ASN A 1 312 ? -33.051 3.236 21.686 1.00 62.28 312 ASN A N 1
ATOM 2653 C CA . ASN A 1 312 ? -33.258 1.829 22.054 1.00 62.28 312 ASN A CA 1
ATOM 2654 C C . ASN A 1 312 ? -32.431 0.804 21.262 1.00 62.28 312 ASN A C 1
ATOM 2656 O O . ASN A 1 312 ? -32.970 -0.042 20.552 1.00 62.28 312 ASN A O 1
ATOM 2660 N N . THR A 1 313 ? -31.111 0.807 21.460 1.00 74.06 313 THR A N 1
ATOM 2661 C CA . THR A 1 313 ? -30.222 -0.223 20.898 1.00 74.06 313 THR A CA 1
ATOM 2662 C C . THR A 1 313 ? -29.978 -1.371 21.874 1.00 74.06 313 THR A C 1
ATOM 2664 O O . THR A 1 313 ? -29.539 -1.158 23.012 1.00 74.06 313 THR A O 1
ATOM 2667 N N . ASN A 1 314 ? -30.173 -2.603 21.407 1.00 83.06 314 ASN A N 1
ATOM 2668 C CA . ASN A 1 314 ? -29.709 -3.794 22.115 1.00 83.06 314 ASN A CA 1
ATOM 2669 C C . ASN A 1 314 ? -28.185 -3.923 22.018 1.00 83.06 314 ASN A C 1
ATOM 2671 O O . ASN A 1 314 ? -27.576 -3.598 20.996 1.00 83.06 314 ASN A O 1
ATOM 2675 N N . ILE A 1 315 ? -27.586 -4.435 23.088 1.00 86.44 315 ILE A N 1
ATOM 2676 C CA . ILE A 1 315 ? -26.151 -4.690 23.194 1.00 86.44 315 ILE A CA 1
ATOM 2677 C C . ILE A 1 315 ? -25.895 -6.155 23.522 1.00 86.44 315 ILE A C 1
ATOM 2679 O O . ILE A 1 315 ? -26.645 -6.799 24.263 1.00 86.44 315 ILE A O 1
ATOM 2683 N N . TYR A 1 316 ? -24.802 -6.668 22.975 1.00 88.06 316 TYR A N 1
ATOM 2684 C CA . TYR A 1 316 ? -24.420 -8.070 23.042 1.00 88.06 316 TYR A CA 1
ATOM 2685 C C . TYR A 1 316 ? -22.985 -8.194 23.551 1.00 88.06 316 TYR A C 1
ATOM 2687 O O . TYR A 1 316 ? -22.150 -7.336 23.290 1.00 88.06 316 TYR A O 1
ATOM 2695 N N . PHE A 1 317 ? -22.679 -9.265 24.270 1.00 88.00 317 PHE A N 1
ATOM 2696 C CA . PHE A 1 317 ? -21.315 -9.693 24.539 1.00 88.00 317 PHE A CA 1
ATOM 2697 C C . PHE A 1 317 ? -20.852 -10.627 23.423 1.00 88.00 317 PHE A C 1
ATOM 2699 O O . PHE A 1 317 ? -21.548 -11.596 23.113 1.00 88.00 317 PHE A O 1
ATOM 2706 N N . LEU A 1 318 ? -19.680 -10.353 22.852 1.00 88.50 318 LEU A N 1
ATOM 2707 C CA . LEU A 1 318 ? -18.972 -11.282 21.974 1.00 88.50 318 LEU A CA 1
ATOM 2708 C C . LEU A 1 318 ? -18.241 -12.310 22.840 1.00 88.50 318 LEU A C 1
ATOM 2710 O O . LEU A 1 318 ? -17.435 -11.940 23.692 1.00 88.50 318 LEU A O 1
ATOM 2714 N N . LEU A 1 319 ? -18.528 -13.594 22.627 1.00 84.44 319 LEU A N 1
ATOM 2715 C CA . LEU A 1 319 ? -17.956 -14.691 23.412 1.00 84.44 319 LEU A CA 1
ATOM 2716 C C . LEU A 1 319 ? -16.762 -15.350 22.716 1.00 84.44 319 LEU A C 1
ATOM 2718 O O . LEU A 1 319 ? -15.779 -15.699 23.370 1.00 84.44 319 LEU A O 1
ATOM 2722 N N . GLY A 1 320 ? -16.834 -15.513 21.397 1.00 85.06 320 GLY A N 1
ATOM 2723 C CA . GLY A 1 320 ? -15.815 -16.216 20.624 1.00 85.06 320 GLY A CA 1
ATOM 2724 C C . GLY A 1 320 ? -16.313 -16.644 19.246 1.00 85.06 320 GLY A C 1
ATOM 2725 O O . GLY A 1 320 ? -17.348 -16.176 18.765 1.00 85.06 320 GLY A O 1
ATOM 2726 N N . ARG A 1 321 ? -15.558 -17.543 18.612 1.00 83.75 321 ARG A N 1
ATOM 2727 C CA . ARG A 1 321 ? -15.917 -18.174 17.333 1.00 83.75 321 ARG A CA 1
ATOM 2728 C C . ARG A 1 321 ? -17.001 -19.237 17.549 1.00 83.75 321 ARG A C 1
ATOM 2730 O O . ARG A 1 321 ? -17.063 -19.833 18.617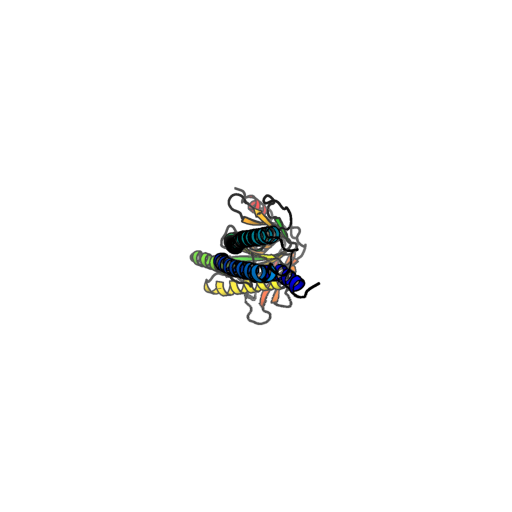 1.00 83.75 321 ARG A O 1
ATOM 2737 N N . LEU A 1 322 ? -17.823 -19.514 16.531 1.00 74.69 322 LEU A N 1
ATOM 2738 C CA . LEU A 1 322 ? -18.810 -20.611 16.583 1.00 74.69 322 LEU A CA 1
ATOM 2739 C C . LEU A 1 322 ? -18.169 -21.995 16.767 1.00 74.69 322 LEU A C 1
ATOM 2741 O O . LEU A 1 322 ? -18.785 -22.893 17.334 1.00 74.69 322 LEU A O 1
ATOM 2745 N N . ILE A 1 323 ? -16.937 -22.160 16.281 1.00 63.62 323 ILE A N 1
ATOM 2746 C CA . ILE A 1 323 ? -16.156 -23.392 16.375 1.00 63.62 323 ILE A CA 1
ATOM 2747 C C . ILE A 1 323 ? -14.856 -23.052 17.114 1.00 63.62 323 ILE A C 1
ATOM 2749 O O . ILE A 1 323 ? -14.037 -22.291 16.595 1.00 63.62 323 ILE A O 1
ATOM 2753 N N . GLY A 1 324 ? -14.676 -23.599 18.318 1.00 58.38 324 GLY A N 1
ATOM 2754 C CA . GLY A 1 324 ? -13.495 -23.386 19.163 1.00 58.38 324 GLY A CA 1
ATOM 2755 C C . GLY A 1 324 ? -13.833 -22.989 20.602 1.00 58.38 324 GLY A C 1
ATOM 2756 O O . GLY A 1 324 ? -14.989 -23.048 21.019 1.00 58.38 324 GLY A O 1
ATOM 2757 N N . ASP A 1 325 ? -12.808 -22.596 21.359 1.00 56.84 325 ASP A N 1
ATOM 2758 C CA . ASP A 1 325 ? -12.947 -22.172 22.753 1.00 56.84 325 ASP A CA 1
ATOM 2759 C C . ASP A 1 325 ? -13.526 -20.753 22.867 1.00 56.84 325 ASP A C 1
ATOM 2761 O O . ASP A 1 325 ? -13.245 -19.869 22.053 1.00 56.84 325 ASP A O 1
ATOM 2765 N N . ASN A 1 326 ? -14.311 -20.512 23.921 1.00 59.91 326 ASN A N 1
ATOM 2766 C CA . ASN A 1 326 ? -14.786 -19.170 24.258 1.00 59.91 326 ASN A CA 1
ATOM 2767 C C . ASN A 1 326 ? -13.598 -18.309 24.705 1.00 59.91 326 ASN A C 1
ATOM 2769 O O . ASN A 1 326 ? -12.980 -18.576 25.738 1.00 59.91 326 ASN A O 1
ATOM 2773 N N . ILE A 1 327 ? -13.296 -17.270 23.928 1.00 62.72 327 ILE A N 1
ATOM 2774 C CA . ILE A 1 327 ? -12.136 -16.396 24.137 1.00 62.72 327 ILE A CA 1
ATOM 2775 C C . ILE A 1 327 ? -12.406 -15.432 25.298 1.00 62.72 327 ILE A C 1
ATOM 2777 O O . ILE A 1 327 ? -11.527 -15.213 26.134 1.00 62.72 327 ILE A O 1
ATOM 2781 N N . PHE A 1 328 ? -13.640 -14.929 25.409 1.00 60.09 328 PHE A N 1
ATOM 2782 C CA . PHE A 1 328 ? -14.068 -14.070 26.512 1.00 60.09 328 PHE A CA 1
ATOM 2783 C C . PHE A 1 328 ? -14.823 -14.862 27.592 1.00 60.09 328 PHE A C 1
ATOM 2785 O O . PHE A 1 328 ? -15.662 -15.722 27.309 1.00 60.09 328 PHE A O 1
ATOM 2792 N N . GLN A 1 329 ? -14.511 -14.584 28.864 1.00 57.03 329 GLN A N 1
ATOM 2793 C CA . GLN A 1 329 ? -15.037 -15.351 29.997 1.00 57.03 329 GLN A CA 1
ATOM 2794 C C . GLN A 1 329 ? -16.518 -15.057 30.248 1.00 57.03 329 GLN A C 1
ATOM 2796 O O . GLN A 1 329 ? -16.899 -13.939 30.575 1.00 57.03 329 GLN A O 1
ATOM 2801 N N . VAL A 1 330 ? -17.344 -16.103 30.254 1.00 45.75 330 VAL A N 1
ATOM 2802 C CA . VAL A 1 330 ? -18.698 -16.042 30.817 1.00 45.75 330 VAL A CA 1
ATOM 2803 C C . VAL A 1 330 ? -18.610 -16.322 32.316 1.00 45.75 330 VAL A C 1
ATOM 2805 O O . VAL A 1 330 ? -18.670 -17.476 32.743 1.00 45.75 330 VAL A O 1
ATOM 2808 N N . ARG A 1 331 ? -18.482 -15.293 33.162 1.00 37.78 331 ARG A N 1
ATOM 2809 C CA . ARG A 1 331 ? -18.759 -15.504 34.593 1.00 37.78 331 ARG A CA 1
ATOM 2810 C C . ARG A 1 331 ? -20.268 -15.678 34.784 1.00 37.78 331 ARG A C 1
ATOM 2812 O O . ARG A 1 331 ? -21.067 -14.906 34.268 1.00 37.78 331 ARG A O 1
ATOM 2819 N N . LYS A 1 332 ? -20.651 -16.714 35.540 1.00 34.69 332 LYS A N 1
ATOM 2820 C CA . LYS A 1 332 ? -22.032 -17.174 35.812 1.00 34.69 332 LYS A CA 1
ATOM 2821 C C . LYS A 1 332 ? -22.952 -16.162 36.523 1.00 34.69 332 LYS A C 1
ATOM 2823 O O . LYS A 1 332 ? -24.075 -16.513 36.862 1.00 34.69 332 LYS A O 1
ATOM 2828 N N . TYR A 1 333 ? -22.526 -14.919 36.711 1.00 36.09 333 TYR A N 1
ATOM 2829 C CA . TYR A 1 333 ? -23.301 -13.888 37.388 1.00 36.09 333 TYR A CA 1
ATOM 2830 C C . TYR A 1 333 ? -23.187 -12.585 36.612 1.00 36.09 333 TYR A C 1
ATOM 2832 O O . TYR A 1 333 ? -22.255 -11.839 36.870 1.00 36.09 333 TYR A O 1
ATOM 2840 N N . PHE A 1 334 ? -24.112 -12.296 35.691 1.00 37.78 334 PHE A N 1
ATOM 2841 C CA . PHE A 1 334 ? -24.311 -10.913 35.257 1.00 37.78 334 PHE A CA 1
ATOM 2842 C C . PHE A 1 334 ? -25.780 -10.543 35.104 1.00 37.78 334 PHE A C 1
ATOM 2844 O O . PHE A 1 334 ? -26.529 -11.166 34.355 1.00 37.78 334 PHE A O 1
ATOM 2851 N N . CYS A 1 335 ? -26.158 -9.514 35.864 1.00 35.38 335 CYS A N 1
ATOM 2852 C CA . CYS A 1 335 ? -27.412 -8.790 35.771 1.00 35.38 335 CYS A CA 1
ATOM 2853 C C . CYS A 1 335 ? -27.581 -8.241 34.350 1.00 35.38 335 CYS A C 1
ATOM 2855 O O . CYS A 1 335 ? -26.642 -7.666 33.802 1.00 35.38 335 CYS A O 1
ATOM 2857 N N . LEU A 1 336 ? -28.780 -8.376 33.777 1.00 38.03 336 LEU A N 1
ATOM 2858 C CA . LEU A 1 336 ? -29.186 -7.609 32.599 1.00 38.03 336 LEU A CA 1
ATOM 2859 C C . LEU A 1 336 ? -28.900 -6.123 32.859 1.00 38.03 336 LEU A C 1
ATOM 2861 O O . LEU A 1 336 ? -29.493 -5.528 33.763 1.00 38.03 336 LEU A O 1
ATOM 2865 N N . PHE A 1 337 ? -27.993 -5.524 32.088 1.00 44.00 337 PHE A N 1
ATOM 2866 C CA . PHE A 1 337 ? -27.730 -4.093 32.186 1.00 44.00 337 PHE A CA 1
ATOM 2867 C C . PHE A 1 337 ? -28.911 -3.344 31.564 1.00 44.00 337 PHE A C 1
ATOM 2869 O O . PHE A 1 337 ? -29.032 -3.250 30.343 1.00 44.00 337 PHE A O 1
ATOM 2876 N N . LYS A 1 338 ? -29.795 -2.801 32.408 1.00 37.47 338 LYS A N 1
ATOM 2877 C CA . LYS A 1 338 ? -30.749 -1.769 31.995 1.00 37.47 338 LYS A CA 1
ATOM 2878 C C . LYS A 1 338 ? -30.105 -0.419 32.276 1.00 37.47 338 LYS A C 1
ATOM 2880 O O . LYS A 1 338 ? -30.127 0.070 33.402 1.00 37.47 338 LYS A O 1
ATOM 2885 N N . ILE A 1 339 ? -29.442 0.137 31.268 1.00 47.53 339 ILE A N 1
ATOM 2886 C CA . ILE A 1 339 ? -28.738 1.409 31.412 1.00 47.53 339 ILE A CA 1
ATOM 2887 C C . ILE A 1 339 ? -29.741 2.530 31.120 1.00 47.53 339 ILE A C 1
ATOM 2889 O O . ILE A 1 339 ? -30.018 2.818 29.959 1.00 47.53 339 ILE A O 1
ATOM 2893 N N . ASN A 1 340 ? -30.291 3.139 32.175 1.00 38.28 340 ASN A N 1
ATOM 2894 C CA . ASN A 1 340 ? -31.121 4.343 32.078 1.00 38.28 340 ASN A CA 1
ATOM 2895 C C . ASN A 1 340 ? -30.234 5.589 32.242 1.00 38.28 340 ASN A C 1
ATOM 2897 O O . ASN A 1 340 ? -29.587 5.755 33.273 1.00 38.28 340 ASN A O 1
ATOM 2901 N N . PHE A 1 341 ? -30.216 6.473 31.244 1.00 48.25 341 PHE A N 1
ATOM 2902 C CA . PHE A 1 341 ? -29.287 7.613 31.156 1.00 48.25 341 PHE A CA 1
ATOM 2903 C C . PHE A 1 341 ? -29.839 8.951 31.688 1.00 48.25 341 PHE A C 1
ATOM 2905 O O . PHE A 1 341 ? -29.430 10.013 31.230 1.00 48.25 341 PHE A O 1
ATOM 2912 N N . HIS A 1 342 ? -30.754 8.950 32.662 1.00 37.72 342 HIS A N 1
ATOM 2913 C CA . HIS A 1 342 ? -31.490 10.183 32.969 1.00 37.72 342 HIS A CA 1
ATOM 2914 C C . HIS A 1 342 ? -30.717 11.286 33.730 1.00 37.72 342 HIS A C 1
ATOM 2916 O O . HIS A 1 342 ? -31.187 12.415 33.674 1.00 37.72 342 HIS A O 1
ATOM 2922 N N . ASN A 1 343 ? -29.564 11.037 34.386 1.00 32.03 343 ASN A N 1
ATOM 2923 C CA . ASN A 1 343 ? -29.015 12.001 35.372 1.00 32.03 343 ASN A CA 1
ATOM 2924 C C . ASN A 1 343 ? -27.486 12.278 35.406 1.00 32.03 343 ASN A C 1
ATOM 2926 O O . ASN A 1 343 ? -27.051 13.028 36.275 1.00 32.03 343 ASN A O 1
ATOM 2930 N N . GLU A 1 344 ? -26.637 11.768 34.506 1.00 34.53 344 GLU A N 1
ATOM 2931 C CA . GLU A 1 344 ? -25.160 11.928 34.629 1.00 34.53 344 GLU A CA 1
ATOM 2932 C C . GLU A 1 344 ? -24.534 12.912 33.619 1.00 34.53 344 GLU A C 1
ATOM 2934 O O . GLU A 1 344 ? -23.478 12.649 33.049 1.00 34.53 344 GLU A O 1
ATOM 2939 N N . TYR A 1 345 ? -25.181 14.054 33.360 1.00 40.25 345 TYR A N 1
ATOM 2940 C CA . TYR A 1 345 ? -24.775 14.957 32.267 1.00 40.25 345 TYR A CA 1
ATOM 2941 C C . TYR A 1 345 ? -23.927 16.177 32.651 1.00 40.25 345 TYR A C 1
ATOM 2943 O O . TYR A 1 345 ? -23.358 16.817 31.769 1.00 40.25 345 TYR A O 1
ATOM 2951 N N . ASN A 1 346 ? -23.742 16.480 33.937 1.00 31.09 346 ASN A N 1
ATOM 2952 C CA . ASN A 1 346 ? -23.003 17.691 34.318 1.00 31.0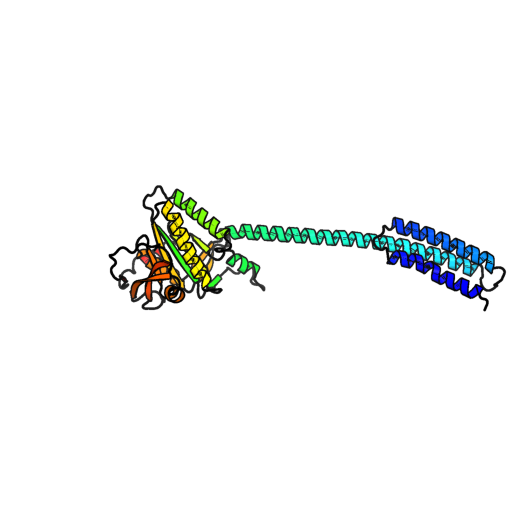9 346 ASN A CA 1
ATOM 2953 C C . ASN A 1 346 ? -21.473 17.529 34.369 1.00 31.09 346 ASN A C 1
ATOM 2955 O O . ASN A 1 346 ? -20.778 18.535 34.464 1.00 31.09 346 ASN A O 1
ATOM 2959 N N . SER A 1 347 ? -20.919 16.314 34.279 1.00 33.50 347 SER A N 1
ATOM 2960 C CA . SER A 1 347 ? -19.465 16.098 34.401 1.00 33.50 347 SER A CA 1
ATOM 2961 C C . SER A 1 347 ? -18.748 15.757 33.089 1.00 33.50 347 SER A C 1
ATOM 2963 O O . SER A 1 347 ? -17.577 16.096 32.945 1.00 33.50 347 SER A O 1
ATOM 2965 N N . LEU A 1 348 ? -19.414 15.139 32.106 1.00 33.47 348 LEU A N 1
ATOM 2966 C CA . LEU A 1 348 ? -18.754 14.646 30.882 1.00 33.47 348 LEU A CA 1
ATOM 2967 C C . LEU A 1 348 ? -18.604 15.703 29.776 1.00 33.47 348 LEU A C 1
ATOM 2969 O O . LEU A 1 348 ? -17.592 15.697 29.079 1.00 33.47 348 LEU A O 1
ATOM 2973 N N . ILE A 1 349 ? -19.535 16.658 29.662 1.00 30.66 349 ILE A N 1
ATOM 2974 C CA . ILE A 1 349 ? -19.430 17.767 28.688 1.00 30.66 349 ILE A CA 1
ATOM 2975 C C . ILE A 1 349 ? -18.265 18.709 29.043 1.00 30.66 349 ILE A C 1
ATOM 2977 O O . ILE A 1 349 ? -17.622 19.283 28.165 1.00 30.66 349 ILE A O 1
ATOM 2981 N N . LEU A 1 350 ? -17.920 18.816 30.329 1.00 28.22 350 LEU A N 1
ATOM 2982 C CA . LEU A 1 350 ? -16.774 19.608 30.776 1.00 28.22 350 LEU A CA 1
ATOM 2983 C C . LEU A 1 350 ? -15.431 18.993 30.350 1.00 28.22 350 LEU A C 1
ATOM 2985 O O . LEU A 1 350 ? -14.517 19.738 30.006 1.00 28.22 350 LEU A O 1
ATOM 2989 N N . TYR A 1 351 ? -15.311 17.664 30.270 1.00 28.16 351 TYR A N 1
ATOM 2990 C CA . TYR A 1 351 ? -14.050 17.024 29.870 1.00 28.16 351 TYR A CA 1
ATOM 2991 C C . TYR A 1 351 ? -13.767 17.086 28.365 1.00 28.16 351 TYR A C 1
ATOM 2993 O O . TYR A 1 351 ? -12.600 17.141 27.985 1.00 28.16 351 TYR A O 1
ATOM 3001 N N . SER A 1 352 ? -14.788 17.161 27.503 1.00 27.77 352 SER A N 1
ATOM 3002 C CA . SER A 1 352 ? -14.574 17.411 26.068 1.00 27.77 352 SER A CA 1
ATOM 3003 C C . SER A 1 352 ? -14.143 18.850 25.767 1.00 27.77 352 SER A C 1
ATOM 3005 O O . SER A 1 352 ? -13.454 19.077 24.777 1.00 27.77 352 SER A O 1
ATOM 3007 N N . CYS A 1 353 ? -14.490 19.814 26.627 1.00 26.95 353 CYS A N 1
ATOM 3008 C CA . CYS A 1 353 ? -14.068 21.210 26.471 1.00 26.95 353 CYS A CA 1
ATOM 3009 C C . CYS A 1 353 ? -12.731 21.532 27.165 1.00 26.95 353 CYS A C 1
ATOM 3011 O O . CYS A 1 353 ? -12.061 22.476 26.764 1.00 26.95 353 CYS A O 1
ATOM 3013 N N . LEU A 1 354 ? -12.307 20.757 28.171 1.00 25.88 354 LEU A N 1
ATOM 3014 C CA . LEU A 1 354 ? -11.085 21.031 28.948 1.00 25.88 354 LEU A CA 1
ATOM 3015 C C . LEU A 1 354 ? -9.789 20.444 28.358 1.00 25.88 354 LEU A C 1
ATOM 3017 O O . LEU A 1 354 ? -8.720 20.680 28.910 1.00 25.88 354 LEU A O 1
ATOM 3021 N N . CYS A 1 355 ? -9.846 19.739 27.223 1.00 25.84 355 CYS A N 1
ATOM 3022 C CA . CYS A 1 355 ? -8.648 19.415 26.429 1.00 25.84 355 CYS A CA 1
ATOM 3023 C C . CYS A 1 355 ? -8.273 20.511 25.412 1.00 25.84 355 CYS A C 1
ATOM 3025 O O . CYS A 1 355 ? -7.394 20.299 24.579 1.00 25.84 355 CYS A O 1
ATOM 3027 N N . LEU A 1 356 ? -8.915 21.680 25.493 1.00 28.80 356 LEU A N 1
ATOM 3028 C CA . LEU A 1 356 ? -8.441 22.932 24.910 1.00 28.80 356 LEU A CA 1
ATOM 3029 C C . LEU A 1 356 ? -7.755 23.748 26.011 1.00 28.80 356 LEU A C 1
ATOM 3031 O O . LEU A 1 356 ? -8.389 24.583 26.650 1.00 28.80 356 LEU A O 1
ATOM 3035 N N . ASN A 1 357 ? -6.480 23.445 26.254 1.00 27.91 357 ASN A N 1
ATOM 3036 C CA . ASN A 1 357 ? -5.453 24.388 26.706 1.00 27.91 357 ASN A CA 1
ATOM 3037 C C . ASN A 1 357 ? -4.065 23.807 26.442 1.00 27.91 357 ASN A C 1
ATOM 3039 O O . ASN A 1 357 ? -3.824 22.649 26.857 1.00 27.91 357 ASN A O 1
#